Protein 5ZB1 (pdb70)

InterPro domains:
  IPR008648 Herpesvirus ICP27-like [PF05459] (237-453)

Radius of gyration: 18.32 Å; Cα contacts (8 Å, |Δi|>4): 335; chains: 1; bounding box: 39×43×64 Å

GO terms:
  GO:0039580 symbiont-mediated suppression of host PKR/eIFalpha signaling (P, IDA)
  GO:0030430 host cell cytoplasm (C, IDA)
  GO:1903902 positive regulation of viral life cycle (P, IDA)
  GO:0140311 protein sequestering activity (F, IDA)
  GO:0030430 host cell cytoplasm (C, IC)
  GO:0042025 host cell nucleus (C, EXP)
  GO:0030430 host cell cytoplasm (C, EXP)
  GO:0005515 protein binding (F, IPI)

Foldseek 3Di:
DDDPPVDPVLLPDDPDPDDDDDEDQVLLVVLLQFFDFQVSQADELVRVLVHPVPLQCVQQPPPCLVVLQVVQLVLLQPAFLLQLLQLLLQLLSNQLNVVVVPDALDVPGGGSSLVCLLSSLLSHLLLVVLAPLVLQPPDPVVSVLLVVLSVQSNPDPNLQVSLQSLLVDDPPDLSSLLNLSSCLSVCRNCLVRHDVSSNVSSVVCSNPDDSPRNVVSVSVSVSVSVVPPPDDVNVVSVDVRHDDSRRHNSGSHRYD

Sequence (256 aa):
RFDDSIIPRHHGACFNVFIPAPRDITALIRAGGKDDELINKKISAKKIDHLHRQMLSFVTSRHNQAYWVSCRRETAAAGGLQTLGAFVEEQMTWAQTVVRHGGWFDEKDIDIILDTAIFVCNAFVTRFRLLHLSCVFDKQSELALIKQVAYLVAMGNRLVEACNLLGEVKLNFRGGLLLAFVLTIPGMQSRRSISARGQELFRTLLEYYRPGDVMGLLNVIVMEHHSLCRNSECAAATRAAMGSAKFNKGLFFYPL

Organism: Human herpesvirus 8 type P (isolate GK18) (NCBI:txid868565)

B-factor: mean 50.65, std 16.16, range [20.0, 112.99]

Solvent-accessible surface area: 13839 Å² total; per-residue (Å²): 261,168,78,67,83,142,78,66,168,91,103,57,77,92,177,96,115,176,144,100,99,169,185,90,17,65,47,18,57,146,8,0,35,89,53,28,78,24,76,90,4,100,15,31,27,165,122,1,48,96,17,13,177,48,0,58,72,26,0,46,32,193,127,87,20,82,92,17,20,68,9,0,79,128,4,0,60,75,2,8,0,52,0,0,0,0,0,0,1,0,0,0,2,0,0,18,1,6,26,133,73,73,30,110,22,87,145,171,108,82,18,2,0,17,62,0,0,66,65,0,1,48,11,0,1,55,44,2,92,91,11,68,12,72,39,20,22,114,134,155,81,32,31,62,17,1,93,74,1,0,98,7,0,12,101,55,123,89,12,50,84,0,0,47,57,0,16,97,50,172,32,132,26,124,7,0,48,0,1,0,12,0,1,0,0,0,0,4,59,20,83,191,72,10,36,75,146,0,50,117,33,0,87,54,18,2,111,154,1,150,13,44,41,0,31,35,28,7,92,28,24,24,39,84,30,56,62,140,20,218,70,92,120,0,34,58,16,8,193,70,0,49,35,66,32,111,74,0,74,0,0,0,0,32,1,117

Nearest PDB structures (foldseek):
  5zb1-assembly1_A  TM=1.004E+00  e=7.588E-41  Human gammaherpesvirus 8
  5zb3-assembly1_B  TM=9.036E-01  e=1.832E-31  Human gammaherpesvirus 8
  6hat-assembly1_A  TM=8.326E-01  e=2.779E-14  Herpesvirus saimiri (strain 11)
  7fda-assembly1_a  TM=1.623E-01  e=9.482E+00  Saccharomyces cerevisiae S288C

Structure (mmCIF, N/CA/C/O backbone):
data_5ZB1
#
_entry.id   5ZB1
#
_cell.length_a   175.782
_cell.length_b   175.782
_cell.length_c   175.782
_cell.angle_alpha   90.00
_cell.angle_beta   90.00
_cell.angle_gamma   90.00
#
_symmetry.space_group_name_H-M   'I 4 3 2'
#
loop_
_entity.id
_entity.type
_entity.pdbx_description
1 polymer ORF57
2 non-polymer 'ZINC ION'
#
loop_
_atom_site.group_PDB
_atom_site.id
_atom_site.type_symbol
_atom_site.label_atom_id
_atom_site.label_alt_id
_atom_site.label_comp_id
_atom_site.label_asym_id
_atom_site.label_entity_id
_atom_site.label_seq_id
_atom_site.pdbx_PDB_ins_code
_atom_site.Cartn_x
_atom_site.Cartn_y
_atom_site.Cartn_z
_atom_site.occupancy
_atom_site.B_iso_or_equiv
_atom_site.auth_seq_id
_atom_site.auth_comp_id
_atom_site.auth_asym_id
_atom_site.auth_atom_id
_atom_site.pdbx_PDB_model_num
ATOM 1 N N . ARG A 1 22 ? 30.353 49.432 90.959 1.00 75.55 189 ARG A N 1
ATOM 2 C CA . ARG A 1 22 ? 29.051 49.506 90.339 1.00 86.99 189 ARG A CA 1
ATOM 3 C C . ARG A 1 22 ? 29.255 49.736 88.873 1.00 93.07 189 ARG A C 1
ATOM 4 O O . ARG A 1 22 ? 30.309 50.203 88.468 1.00 86.94 189 ARG A O 1
ATOM 12 N N . PHE A 1 23 ? 28.238 49.410 88.082 1.00 92.80 190 PHE A N 1
ATOM 13 C CA . PHE A 1 23 ? 28.322 49.570 86.644 1.00 86.86 190 PHE A CA 1
ATOM 14 C C . PHE A 1 23 ? 27.028 49.257 85.922 1.00 79.06 190 PHE A C 1
ATOM 15 O O . PHE A 1 23 ? 26.369 50.091 85.338 1.00 75.62 190 PHE A O 1
ATOM 23 N N . ASP A 1 24 ? 26.719 47.989 85.994 1.00 75.80 191 ASP A N 1
ATOM 24 C CA . ASP A 1 24 ? 25.627 47.310 85.360 1.00 79.16 191 ASP A CA 1
ATOM 25 C C . ASP A 1 24 ? 25.969 46.909 83.960 1.00 77.67 191 ASP A C 1
ATOM 26 O O . ASP A 1 24 ? 25.937 47.704 83.039 1.00 73.15 191 ASP A O 1
ATOM 31 N N . ASP A 1 25 ? 26.289 45.640 83.821 1.00 74.28 192 ASP A N 1
ATOM 32 C CA . ASP A 1 25 ? 26.606 45.105 82.541 1.00 75.44 192 ASP A CA 1
ATOM 33 C C . ASP A 1 25 ? 25.336 44.773 81.809 1.00 71.81 192 ASP A C 1
ATOM 34 O O . ASP A 1 25 ? 25.400 44.142 80.777 1.00 67.81 192 ASP A O 1
ATOM 39 N N . SER A 1 26 ? 24.174 45.167 82.319 1.00 72.18 193 SER A N 1
ATOM 40 C CA . SER A 1 26 ? 22.995 44.819 81.544 1.00 64.66 193 SER A CA 1
ATOM 41 C C . SER A 1 26 ? 22.779 45.775 80.380 1.00 60.46 193 SER A C 1
ATOM 42 O O . SER A 1 26 ? 22.340 45.351 79.311 1.00 55.34 193 SER A O 1
ATOM 45 N N . ILE A 1 27 ? 23.078 47.063 80.556 1.00 61.93 194 ILE A N 1
ATOM 46 C CA . ILE A 1 27 ? 22.734 48.054 79.540 1.00 60.30 194 ILE A CA 1
ATOM 47 C C . ILE A 1 27 ? 23.625 47.894 78.319 1.00 59.00 194 ILE A C 1
ATOM 48 O O . ILE A 1 27 ? 23.501 48.649 77.350 1.00 56.38 194 ILE A O 1
ATOM 53 N N . ILE A 1 28 ? 24.527 46.921 78.346 1.00 60.22 195 ILE A N 1
ATOM 54 C CA . ILE A 1 28 ? 25.335 46.647 77.164 1.00 57.41 195 ILE A CA 1
ATOM 55 C C . ILE A 1 28 ? 24.678 45.525 76.377 1.00 56.79 195 ILE A C 1
ATOM 56 O O . ILE A 1 28 ? 24.324 44.489 76.954 1.00 57.79 195 ILE A O 1
ATOM 61 N N . PRO A 1 29 ? 24.471 45.699 75.083 1.00 54.72 196 PRO A N 1
ATOM 62 C CA . PRO A 1 29 ? 23.938 44.643 74.215 1.00 53.32 196 PRO A CA 1
ATOM 63 C C . PRO A 1 29 ? 24.974 43.596 73.831 1.00 51.88 196 PRO A C 1
ATOM 64 O O . PRO A 1 29 ? 25.156 43.285 72.663 1.00 52.02 196 PRO A O 1
ATOM 68 N N . ARG A 1 30 ? 25.645 43.033 74.836 1.00 53.28 197 ARG A N 1
ATOM 69 C CA . ARG A 1 30 ? 26.685 42.046 74.589 1.00 56.38 197 ARG A CA 1
ATOM 70 C C . ARG A 1 30 ? 26.168 40.833 73.840 1.00 58.95 197 ARG A C 1
ATOM 71 O O . ARG A 1 30 ? 26.971 40.073 73.293 1.00 58.63 197 ARG A O 1
ATOM 79 N N . HIS A 1 31 ? 24.855 40.618 73.817 1.00 58.62 198 HIS A N 1
ATOM 80 C CA . HIS A 1 31 ? 24.325 39.521 73.029 1.00 57.94 198 HIS A CA 1
ATOM 81 C C . HIS A 1 31 ? 24.416 39.809 71.539 1.00 58.45 198 HIS A C 1
ATOM 82 O O . HIS A 1 31 ? 24.479 38.863 70.753 1.00 60.93 198 HIS A O 1
ATOM 89 N N . HIS A 1 32 ? 24.465 41.087 71.143 1.00 57.23 199 HIS A N 1
ATOM 90 C CA . HIS A 1 32 ? 24.463 41.488 69.739 1.00 54.92 199 HIS A CA 1
ATOM 91 C C . HIS A 1 32 ? 25.648 40.940 68.953 1.00 55.22 199 HIS A C 1
ATOM 92 O O . HIS A 1 32 ? 25.655 41.045 67.720 1.00 54.69 199 HIS A O 1
ATOM 99 N N . GLY A 1 33 ? 26.659 40.394 69.625 1.00 51.80 200 GLY A N 1
ATOM 100 C CA . GLY A 1 33 ? 27.790 39.821 68.930 1.00 50.82 200 GLY A CA 1
ATOM 101 C C . GLY A 1 33 ? 28.728 40.859 68.330 1.00 50.86 200 GLY A C 1
ATOM 102 O O . GLY A 1 33 ? 28.852 41.990 68.813 1.00 52.82 200 GLY A O 1
ATOM 103 N N . ALA A 1 34 ? 29.403 40.453 67.253 1.00 49.11 201 ALA A N 1
ATOM 104 C CA . ALA A 1 34 ? 30.365 41.296 66.565 1.00 40.15 201 ALA A CA 1
ATOM 105 C C . ALA A 1 34 ? 29.666 42.474 65.902 1.00 42.97 201 ALA A C 1
ATOM 106 O O . ALA A 1 34 ? 28.455 42.483 65.695 1.00 46.25 201 ALA A O 1
ATOM 108 N N . CYS A 1 35 ? 30.446 43.490 65.574 1.00 40.17 202 CYS A N 1
ATOM 109 C CA . CYS A 1 35 ? 29.868 44.677 64.953 1.00 44.94 202 CYS A CA 1
ATOM 110 C C . CYS A 1 35 ? 30.931 45.286 64.041 1.00 43.68 202 CYS A C 1
ATOM 111 O O . CYS A 1 35 ? 31.783 46.043 64.499 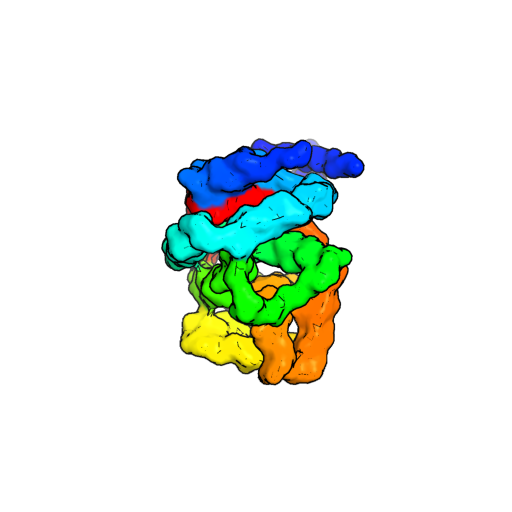1.00 50.01 202 CYS A O 1
ATOM 114 N N . PHE A 1 36 ? 30.868 44.953 62.757 1.00 40.35 203 PHE A N 1
ATOM 115 C CA . PHE A 1 36 ? 31.828 45.482 61.811 1.00 40.59 203 PHE A CA 1
ATOM 116 C C . PHE A 1 36 ? 31.317 46.705 61.111 1.00 42.50 203 PHE A C 1
ATOM 117 O O . PHE A 1 36 ? 32.091 47.382 60.435 1.00 46.61 203 PHE A O 1
ATOM 125 N N . ASN A 1 37 ? 30.035 46.995 61.235 1.00 44.26 204 ASN A N 1
ATOM 126 C CA . ASN A 1 37 ? 29.494 48.234 60.707 1.00 49.39 204 ASN A CA 1
ATOM 127 C C . ASN A 1 37 ? 28.493 48.740 61.716 1.00 51.46 204 ASN A C 1
ATOM 128 O O . ASN A 1 37 ? 27.542 48.036 62.054 1.00 55.58 204 ASN A O 1
ATOM 133 N N . VAL A 1 38 ? 28.725 49.940 62.220 1.00 54.23 205 VAL A N 1
ATOM 134 C CA . VAL A 1 38 ? 27.781 50.541 63.134 1.00 52.98 205 VAL A CA 1
ATOM 135 C C . VAL A 1 38 ? 26.519 50.871 62.367 1.00 55.48 205 VAL A C 1
ATOM 136 O O . VAL A 1 38 ? 26.553 51.157 61.164 1.00 57.89 205 VAL A O 1
ATOM 140 N N . PHE A 1 39 ? 25.394 50.772 63.064 1.00 57.99 206 PHE A N 1
ATOM 141 C CA . PHE A 1 39 ? 24.115 51.213 62.546 1.00 60.70 206 PHE A CA 1
ATOM 142 C C . PHE A 1 39 ? 24.211 52.611 61.966 1.00 63.18 206 PHE A C 1
ATOM 143 O O . PHE A 1 39 ? 24.495 53.567 62.678 1.00 65.67 206 PHE A O 1
ATOM 151 N N . ILE A 1 40 ? 23.973 52.734 60.674 1.00 69.62 207 ILE A N 1
ATOM 152 C CA . ILE A 1 40 ? 23.892 54.021 59.996 1.00 71.13 207 ILE A CA 1
ATOM 153 C C . ILE A 1 40 ? 22.455 54.203 59.537 1.00 74.14 207 ILE A C 1
ATOM 154 O O . ILE A 1 40 ? 21.904 53.289 58.910 1.00 76.15 207 ILE A O 1
ATOM 159 N N . PRO A 1 41 ? 21.801 55.314 59.860 1.00 76.40 208 PRO A N 1
ATOM 160 C CA . PRO A 1 41 ? 20.367 55.441 59.573 1.00 84.12 208 PRO A CA 1
ATOM 161 C C . PRO A 1 41 ? 20.118 55.773 58.105 1.00 95.66 208 PRO A C 1
ATOM 162 O O . PRO A 1 41 ? 20.695 56.716 57.550 1.00 91.23 208 PRO A O 1
ATOM 166 N N . ALA A 1 42 ? 19.247 54.982 57.479 1.00 97.39 209 ALA A N 1
ATOM 167 C CA . ALA A 1 42 ? 18.889 55.210 56.093 1.00 94.17 209 ALA A CA 1
ATOM 168 C C . ALA A 1 42 ? 18.139 56.533 55.957 1.00 99.24 209 ALA A C 1
ATOM 169 O O . ALA A 1 42 ? 17.376 56.917 56.849 1.00 97.49 209 ALA A O 1
ATOM 171 N N . PRO A 1 43 ? 18.338 57.255 54.843 1.00 98.53 210 PRO A N 1
ATOM 172 C CA . PRO A 1 43 ? 17.640 58.524 54.637 1.00 101.45 210 PRO A CA 1
ATOM 173 C C . PRO A 1 43 ? 16.241 58.336 54.044 1.00 100.86 210 PRO A C 1
ATOM 174 O O . PRO A 1 43 ? 15.944 58.878 52.979 1.00 100.45 210 PRO A O 1
ATOM 178 N N . ARG A 1 54 ? 21.924 56.763 35.756 1.00 61.14 221 ARG A N 1
ATOM 179 C CA . ARG A 1 54 ? 21.158 55.554 35.402 1.00 70.36 221 ARG A CA 1
ATOM 180 C C . ARG A 1 54 ? 21.978 54.470 34.699 1.00 63.72 221 ARG A C 1
ATOM 181 O O . ARG A 1 54 ? 21.811 54.215 33.509 1.00 56.40 221 ARG A O 1
ATOM 189 N N . ASP A 1 55 ? 22.823 53.796 35.478 1.00 63.87 222 ASP A N 1
ATOM 190 C CA . ASP A 1 55 ? 23.826 52.881 34.957 1.00 57.85 222 ASP A CA 1
ATOM 191 C C . ASP A 1 55 ? 23.902 51.635 35.822 1.00 52.70 222 ASP A C 1
ATOM 192 O O . ASP A 1 55 ? 24.066 51.725 37.042 1.00 48.76 222 ASP A O 1
ATOM 197 N N . ILE A 1 56 ? 23.833 50.473 35.181 1.00 47.85 223 ILE A N 1
ATOM 198 C CA . ILE A 1 56 ? 23.803 49.206 35.886 1.00 45.15 223 ILE A CA 1
ATOM 199 C C . ILE A 1 56 ? 25.022 48.349 35.616 1.00 41.94 223 ILE A C 1
ATOM 200 O O . ILE A 1 56 ? 25.084 47.223 36.109 1.00 39.08 223 ILE A O 1
ATOM 205 N N . THR A 1 57 ? 25.996 48.847 34.844 1.00 44.67 224 THR A N 1
ATOM 206 C CA . THR A 1 57 ? 27.213 48.088 34.571 1.00 39.10 224 THR A CA 1
ATOM 207 C C . THR A 1 57 ? 27.970 47.746 35.847 1.00 37.46 224 THR A C 1
ATOM 208 O O . THR A 1 57 ? 28.648 46.719 35.912 1.00 34.36 224 THR A O 1
ATOM 212 N N . ALA A 1 58 ? 27.877 48.584 36.871 1.00 36.35 225 ALA A N 1
ATOM 213 C CA . ALA A 1 58 ? 28.499 48.225 38.128 1.00 32.81 225 ALA A CA 1
ATOM 214 C C . ALA A 1 58 ? 27.802 47.046 38.762 1.00 31.88 225 ALA A C 1
ATOM 215 O O . ALA A 1 58 ? 28.421 46.306 39.522 1.00 34.15 225 ALA A O 1
ATOM 217 N N . LEU A 1 59 ? 26.516 46.866 38.487 1.00 31.96 226 LEU A N 1
ATOM 218 C CA . LEU A 1 59 ? 25.813 45.687 38.968 1.00 31.60 226 LEU A CA 1
ATOM 219 C C . LEU A 1 59 ? 26.129 44.447 38.141 1.00 32.18 226 LEU A C 1
ATOM 220 O O . LEU A 1 59 ? 26.191 43.336 38.676 1.00 30.90 226 LEU A O 1
ATOM 225 N N . ILE A 1 60 ? 26.299 44.605 36.836 1.00 32.11 227 ILE A N 1
ATOM 226 C CA . ILE A 1 60 ? 26.804 43.500 36.044 1.00 29.93 227 ILE A CA 1
ATOM 227 C C . ILE A 1 60 ? 28.176 43.079 36.552 1.00 30.29 227 ILE A C 1
ATOM 228 O O . ILE A 1 60 ? 28.466 41.889 36.687 1.00 36.39 227 ILE A O 1
ATOM 233 N N . ARG A 1 61 ? 29.040 44.041 36.860 1.00 29.06 228 ARG A N 1
ATOM 234 C CA . ARG A 1 61 ? 30.370 43.670 37.319 1.00 29.60 228 ARG A CA 1
ATOM 235 C C . ARG A 1 61 ? 30.380 43.133 38.742 1.00 30.09 228 ARG A C 1
ATOM 236 O O . ARG A 1 61 ? 31.283 42.381 39.087 1.00 31.70 228 ARG A O 1
ATOM 244 N N . ALA A 1 62 ? 29.418 43.502 39.581 1.00 29.80 229 ALA A N 1
ATOM 245 C CA . ALA A 1 62 ? 29.316 42.879 40.897 1.00 28.77 229 ALA A CA 1
ATOM 246 C C . ALA A 1 62 ? 28.988 41.397 40.781 1.00 35.56 229 ALA A C 1
ATOM 247 O O . ALA A 1 62 ? 29.456 40.583 41.596 1.00 30.63 229 ALA A O 1
ATOM 249 N N . GLY A 1 63 ? 28.180 41.032 39.779 1.00 32.66 230 GLY A N 1
ATOM 250 C CA . GLY A 1 63 ? 27.816 39.646 39.597 1.00 28.03 230 GLY A CA 1
ATOM 251 C C . GLY A 1 63 ? 28.999 38.760 39.310 1.00 28.68 230 GLY A C 1
ATOM 252 O O . GLY A 1 63 ? 29.049 37.623 39.764 1.00 30.59 230 GLY A O 1
ATOM 253 N N . GLY A 1 64 ? 29.983 39.269 38.606 1.00 28.65 231 GLY A N 1
ATOM 254 C CA . GLY A 1 64 ? 31.109 38.442 38.234 1.00 27.64 231 GLY A CA 1
ATOM 255 C C . GLY A 1 64 ? 32.221 38.325 39.246 1.00 27.91 231 GLY A C 1
ATOM 256 O O . GLY A 1 64 ? 33.325 37.914 38.902 1.00 29.70 231 GLY A O 1
ATOM 257 N N . LYS A 1 65 ? 31.956 38.678 40.499 1.00 30.16 232 LYS A N 1
ATOM 258 C CA . LYS A 1 65 ? 32.994 38.597 41.510 1.00 32.55 232 LYS A CA 1
ATOM 259 C C . LYS A 1 65 ? 32.382 38.392 42.881 1.00 32.80 232 LYS A C 1
ATOM 260 O O . LYS A 1 65 ? 31.254 38.809 43.142 1.00 31.55 232 LYS A O 1
ATOM 266 N N . ASP A 1 66 ? 33.150 37.787 43.787 1.00 35.35 233 ASP A N 1
ATOM 267 C CA . ASP A 1 66 ? 32.738 37.609 45.180 1.00 39.19 233 ASP A CA 1
ATOM 268 C C . ASP A 1 66 ? 33.270 38.812 45.901 1.00 40.04 233 ASP A C 1
ATOM 269 O O . ASP A 1 66 ? 34.359 39.226 45.671 1.00 42.26 233 ASP A O 1
ATOM 274 N N . ASP A 1 67 ? 32.481 39.357 46.791 1.00 41.73 234 ASP A N 1
ATOM 275 C CA . ASP A 1 67 ? 32.754 40.622 47.472 1.00 42.92 234 ASP A CA 1
ATOM 276 C C . ASP A 1 67 ? 31.985 40.673 48.781 1.00 41.88 234 ASP A C 1
ATOM 277 O O . ASP A 1 67 ? 30.992 39.976 48.964 1.00 45.65 234 ASP A O 1
ATOM 282 N N . GLU A 1 68 ? 32.444 41.516 49.689 1.00 42.80 235 GLU A N 1
ATOM 283 C CA . GLU A 1 68 ? 31.645 41.762 50.871 1.00 41.18 235 GLU A CA 1
ATOM 284 C C . GLU A 1 68 ? 30.323 42.373 50.449 1.00 35.75 235 GLU A C 1
ATOM 285 O O . GLU A 1 68 ? 30.247 43.120 49.484 1.00 34.57 235 GLU A O 1
ATOM 291 N N . LEU A 1 69 ? 29.269 42.039 51.176 1.00 33.77 236 LEU A N 1
ATOM 292 C CA . LEU A 1 69 ? 27.950 42.473 50.751 1.00 34.16 236 LEU A CA 1
ATOM 293 C C . LEU A 1 69 ? 27.850 43.976 50.784 1.00 36.81 236 LEU A C 1
ATOM 294 O O . LEU A 1 69 ? 27.040 44.565 50.072 1.00 38.46 236 LEU A O 1
ATOM 299 N N . ILE A 1 70 ? 28.668 44.622 51.605 1.00 37.97 237 ILE A N 1
ATOM 300 C CA . ILE A 1 70 ? 28.618 46.070 51.671 1.00 36.22 237 ILE A CA 1
ATOM 301 C C . ILE A 1 70 ? 29.121 46.670 50.381 1.00 35.42 237 ILE A C 1
ATOM 302 O O . ILE A 1 70 ? 28.780 47.806 50.052 1.00 33.77 237 ILE A O 1
ATOM 307 N N . ASN A 1 71 ? 29.910 45.909 49.632 1.00 38.90 238 ASN A N 1
ATOM 308 C CA . ASN A 1 71 ? 30.401 46.310 48.329 1.00 38.83 238 ASN A CA 1
ATOM 309 C C . ASN A 1 71 ? 29.410 46.037 47.219 1.00 38.82 238 ASN A C 1
ATOM 310 O O . ASN A 1 71 ? 29.518 46.653 46.157 1.00 39.71 238 ASN A O 1
ATOM 315 N N . LYS A 1 72 ? 28.460 45.127 47.441 1.00 36.74 239 LYS A N 1
ATOM 316 C CA . LYS A 1 72 ? 27.382 44.831 46.516 1.00 32.32 239 LYS A CA 1
ATOM 317 C C . LYS A 1 72 ? 26.087 45.495 46.925 1.00 34.86 239 LYS A C 1
ATOM 318 O O . LYS A 1 72 ? 25.029 45.097 46.449 1.00 37.24 239 LYS A O 1
ATOM 324 N N . LYS A 1 73 ? 26.130 46.465 47.819 1.00 34.19 240 LYS A N 1
ATOM 325 C CA . LYS A 1 73 ? 24.889 46.885 48.435 1.00 33.46 240 LYS A CA 1
ATOM 326 C C . LYS A 1 73 ? 24.210 47.930 47.575 1.00 29.71 240 LYS A C 1
ATOM 327 O O . LYS A 1 73 ? 24.823 48.568 46.732 1.00 30.33 240 LYS A O 1
ATOM 333 N N . ILE A 1 74 ? 22.895 48.075 47.776 1.00 31.96 241 ILE A N 1
ATOM 334 C CA . ILE A 1 74 ? 22.099 49.021 47.000 1.00 39.69 241 ILE A CA 1
ATOM 335 C C . ILE A 1 74 ? 20.755 49.202 47.696 1.00 40.62 241 ILE A C 1
ATOM 336 O O . ILE A 1 74 ? 20.368 48.390 48.540 1.00 40.89 241 ILE A O 1
ATOM 341 N N . SER A 1 75 ? 20.049 50.267 47.352 1.00 40.59 242 SER A N 1
ATOM 342 C CA . SER A 1 75 ? 18.846 50.659 48.062 1.00 40.91 242 SER A CA 1
ATOM 343 C C . SER A 1 75 ? 17.608 50.220 47.303 1.00 44.75 242 SER A C 1
ATOM 344 O O . SER A 1 75 ? 17.613 50.151 46.077 1.00 49.53 242 SER A O 1
ATOM 347 N N . ALA A 1 76 ? 16.528 49.955 48.030 1.00 47.07 243 ALA A N 1
ATOM 348 C CA . ALA A 1 76 ? 15.280 49.623 47.353 1.00 50.88 243 ALA A CA 1
ATOM 349 C C . ALA A 1 76 ? 14.909 50.692 46.335 1.00 50.16 243 ALA A C 1
ATOM 350 O O . ALA A 1 76 ? 14.434 50.385 45.240 1.00 55.85 243 ALA A O 1
ATOM 352 N N . LYS A 1 77 ? 15.133 51.953 46.664 1.00 48.56 244 LYS A N 1
ATOM 353 C CA . LYS A 1 77 ? 14.719 52.990 45.742 1.00 48.96 244 LYS A CA 1
ATOM 354 C C . LYS A 1 77 ? 15.723 53.212 44.633 1.00 45.89 244 LYS A C 1
ATOM 355 O O . LYS A 1 77 ? 15.327 53.662 43.557 1.00 51.57 244 LYS A O 1
ATOM 361 N N . LYS A 1 78 ? 16.997 52.886 44.846 1.00 45.53 245 LYS A N 1
ATOM 362 C CA . LYS A 1 78 ? 17.950 52.918 43.740 1.00 45.88 245 LYS A CA 1
ATOM 363 C C . LYS A 1 78 ? 17.589 51.891 42.686 1.00 45.78 245 LYS A C 1
ATOM 364 O O . LYS A 1 78 ? 17.600 52.195 41.495 1.00 47.62 245 LYS A O 1
ATOM 370 N N . ILE A 1 79 ? 17.298 50.656 43.109 1.00 44.71 246 ILE A N 1
ATOM 371 C CA . ILE A 1 79 ? 16.839 49.634 42.177 1.00 42.43 246 ILE A CA 1
ATOM 372 C C . ILE A 1 79 ? 15.551 50.055 41.500 1.00 46.68 246 ILE A C 1
ATOM 373 O O . ILE A 1 79 ? 15.402 49.914 40.286 1.00 48.79 246 ILE A O 1
ATOM 378 N N . ASP A 1 80 ? 14.578 50.521 42.269 1.00 46.37 247 ASP A N 1
ATOM 379 C CA . ASP A 1 80 ? 13.325 50.892 41.644 1.00 48.56 247 ASP A CA 1
ATOM 380 C C . ASP A 1 80 ? 13.533 51.938 40.564 1.00 52.40 247 ASP A C 1
ATOM 381 O O . ASP A 1 80 ? 12.798 51.960 39.571 1.00 56.57 247 ASP A O 1
ATOM 386 N N . HIS A 1 81 ? 14.525 52.811 40.742 1.00 51.42 248 HIS A N 1
ATOM 387 C CA . HIS A 1 81 ? 14.873 53.759 39.697 1.00 50.41 248 HIS A CA 1
ATOM 388 C C . HIS A 1 81 ? 15.462 53.045 38.497 1.00 51.03 248 HIS A C 1
ATOM 389 O O . HIS A 1 81 ? 15.320 53.504 37.364 1.00 55.26 248 HIS A O 1
ATOM 396 N N . LEU A 1 82 ? 16.097 51.906 38.722 1.00 50.45 249 LEU A N 1
ATOM 397 C CA . LEU A 1 82 ? 16.835 51.200 37.689 1.00 52.08 249 LEU A CA 1
ATOM 398 C C . LEU A 1 82 ? 16.087 49.978 37.180 1.00 53.35 249 LEU A C 1
ATOM 399 O O . LEU A 1 82 ? 16.711 48.970 36.844 1.00 53.84 249 LEU A O 1
ATOM 404 N N . HIS A 1 83 ? 14.760 50.029 37.126 1.00 52.01 250 HIS A N 1
ATOM 405 C CA . HIS A 1 83 ? 14.029 48.825 36.768 1.00 50.18 250 HIS A CA 1
ATOM 406 C C . HIS A 1 83 ? 14.144 48.538 35.280 1.00 54.98 250 HIS A C 1
ATOM 407 O O . HIS A 1 83 ? 14.563 47.447 34.884 1.00 51.33 250 HIS A O 1
ATOM 414 N N . ARG A 1 84 ? 13.780 49.510 34.438 1.00 58.48 251 ARG A N 1
ATOM 415 C CA . ARG A 1 84 ? 13.850 49.309 32.995 1.00 54.79 251 ARG A CA 1
ATOM 416 C C . ARG A 1 84 ? 15.186 48.719 32.589 1.00 53.37 251 ARG A C 1
ATOM 417 O O . ARG A 1 84 ? 15.235 47.739 31.843 1.00 52.76 251 ARG A O 1
ATOM 425 N N . GLN A 1 85 ? 16.276 49.258 33.134 1.00 56.68 252 GLN A N 1
ATOM 426 C CA . GLN A 1 85 ? 17.619 48.906 32.692 1.00 54.25 252 GLN A CA 1
ATOM 427 C C . GLN A 1 85 ? 18.054 47.542 33.225 1.00 52.79 252 GLN A C 1
ATOM 428 O O . GLN A 1 85 ? 18.478 46.673 32.453 1.00 52.51 252 GLN A O 1
ATOM 434 N N . MET A 1 86 ? 17.985 47.345 34.546 1.00 49.70 253 MET A N 1
ATOM 435 C CA . MET A 1 86 ? 18.269 46.029 35.121 1.00 44.74 253 MET A CA 1
ATOM 436 C C . MET A 1 86 ? 17.349 44.962 34.541 1.00 46.92 253 MET A C 1
ATOM 437 O O . MET A 1 86 ? 17.729 43.792 34.460 1.00 44.55 253 MET A O 1
ATOM 442 N N . LEU A 1 87 ? 16.144 45.342 34.117 1.00 50.41 254 LEU A N 1
ATOM 443 C CA . LEU A 1 87 ? 15.269 44.382 33.461 1.00 45.82 254 LEU A CA 1
ATOM 444 C C . LEU A 1 87 ? 15.803 43.998 32.089 1.00 42.24 254 LEU A C 1
ATOM 445 O O . LEU A 1 87 ? 15.768 42.828 31.718 1.00 42.78 254 LEU A O 1
ATOM 450 N N . SER A 1 88 ? 16.307 44.956 31.320 1.00 39.52 255 SER A N 1
ATOM 451 C CA . SER A 1 88 ? 16.889 44.589 30.041 1.00 40.26 255 SER A CA 1
ATOM 452 C C . SER A 1 88 ? 18.166 43.792 30.198 1.00 40.58 255 SER A C 1
ATOM 453 O O . SER A 1 88 ? 18.593 43.146 29.240 1.00 41.39 255 SER A O 1
ATOM 456 N N . PHE A 1 89 ? 18.779 43.803 31.380 1.00 38.97 256 PHE A N 1
ATOM 457 C CA . PHE A 1 89 ? 19.941 42.953 31.586 1.00 35.46 256 PHE A CA 1
ATOM 458 C C . PHE A 1 89 ? 19.537 41.533 31.958 1.00 35.20 256 PHE A C 1
ATOM 459 O O . PHE A 1 89 ? 20.016 40.578 31.352 1.00 36.59 256 PHE A O 1
ATOM 467 N N . VAL A 1 90 ? 18.670 41.365 32.956 1.00 33.78 257 VAL A N 1
ATOM 468 C CA . VAL A 1 90 ? 18.392 40.024 33.453 1.00 33.19 257 VAL A CA 1
ATOM 469 C C . VAL A 1 90 ? 17.612 39.220 32.425 1.00 37.74 257 VAL A C 1
ATOM 470 O O . VAL A 1 90 ? 17.690 37.988 32.396 1.00 36.17 257 VAL A O 1
ATOM 474 N N . THR A 1 91 ? 16.855 39.885 31.567 1.00 40.50 258 THR A N 1
ATOM 475 C CA . THR A 1 91 ? 16.083 39.215 30.534 1.00 40.16 258 THR A CA 1
ATOM 476 C C . THR A 1 91 ? 16.772 39.197 29.174 1.00 42.29 258 THR A C 1
ATOM 477 O O . THR A 1 91 ? 16.209 38.645 28.231 1.00 48.68 258 THR A O 1
ATOM 481 N N . SER A 1 92 ? 17.963 39.781 29.057 1.00 40.35 259 SER A N 1
ATOM 482 C CA . SER A 1 92 ? 18.772 39.692 27.851 1.00 38.96 259 SER A CA 1
ATOM 483 C C . SER A 1 92 ? 19.278 38.281 27.643 1.00 36.17 259 SER A C 1
ATOM 484 O O . SER A 1 92 ? 19.624 37.589 28.592 1.00 37.71 259 SER A O 1
ATOM 487 N N . ARG A 1 93 ? 19.352 37.863 26.382 1.00 38.01 260 ARG A N 1
ATOM 488 C CA . ARG A 1 93 ? 19.718 36.480 26.104 1.00 38.34 260 ARG A CA 1
ATOM 489 C C . ARG A 1 93 ? 21.193 36.226 26.321 1.00 36.36 260 ARG A C 1
ATOM 490 O O . ARG A 1 93 ? 21.567 35.108 26.662 1.00 40.80 260 ARG A O 1
ATOM 498 N N . HIS A 1 94 ? 22.032 37.239 26.143 1.00 37.56 261 HIS A N 1
ATOM 499 C CA . HIS A 1 94 ? 23.481 37.073 26.118 1.00 36.58 261 HIS A CA 1
ATOM 500 C C . HIS A 1 94 ? 24.011 36.755 27.510 1.00 35.62 261 HIS A C 1
ATOM 501 O O . HIS A 1 94 ? 23.878 37.568 28.426 1.00 38.38 261 HIS A O 1
ATOM 508 N N . ASN A 1 95 ? 24.643 35.595 27.660 1.00 35.43 262 ASN A N 1
ATOM 509 C CA . ASN A 1 95 ? 25.219 35.079 28.898 1.00 38.63 262 ASN A CA 1
ATOM 510 C C . ASN A 1 95 ? 24.183 34.629 29.921 1.00 36.34 262 ASN A C 1
ATOM 511 O O . ASN A 1 95 ? 24.563 34.202 31.003 1.00 35.99 262 ASN A O 1
ATOM 516 N N . GLN A 1 96 ? 22.893 34.689 29.618 1.00 32.07 263 GLN A N 1
ATOM 517 C CA . GLN A 1 96 ? 21.911 34.206 30.574 1.00 30.32 263 GLN A CA 1
ATOM 518 C C . GLN A 1 96 ? 22.239 32.797 31.018 1.00 30.32 263 GLN A C 1
ATOM 519 O O . GLN A 1 96 ? 22.079 32.445 32.182 1.00 31.20 263 GLN A O 1
ATOM 525 N N . ALA A 1 97 ? 22.694 31.968 30.100 1.00 32.24 264 ALA A N 1
ATOM 526 C CA . ALA A 1 97 ? 22.998 30.599 30.467 1.00 34.29 264 ALA A CA 1
ATOM 527 C C . ALA A 1 97 ? 24.114 30.562 31.498 1.00 38.11 264 ALA A C 1
ATOM 528 O O . ALA A 1 97 ? 24.103 29.726 32.408 1.00 38.52 264 ALA A O 1
ATOM 530 N N . TYR A 1 98 ? 25.096 31.463 31.363 1.00 38.91 265 TYR A N 1
ATOM 531 C CA . TYR A 1 98 ? 26.227 31.471 32.278 1.00 35.53 265 TYR A CA 1
ATOM 532 C C . TYR A 1 98 ? 25.816 32.016 33.638 1.00 36.40 265 TYR A C 1
ATOM 533 O O . TYR A 1 98 ? 26.058 31.385 34.665 1.00 36.49 265 TYR A O 1
ATOM 542 N N . TRP A 1 99 ? 25.143 33.161 33.661 1.00 33.44 266 TRP A N 1
ATOM 543 C CA . TRP A 1 99 ? 24.723 33.745 34.920 1.00 29.23 266 TRP A CA 1
ATOM 544 C C . TRP A 1 99 ? 23.787 32.842 35.687 1.00 31.98 266 TRP A C 1
ATOM 545 O O . TRP A 1 99 ? 23.787 32.853 36.916 1.00 33.14 266 TRP A O 1
ATOM 556 N N . VAL A 1 100 ? 22.957 32.078 34.995 1.00 32.90 267 VAL A N 1
ATOM 557 C CA . VAL A 1 100 ? 22.057 31.171 35.689 1.00 30.52 267 VAL A CA 1
ATOM 558 C C . VAL A 1 100 ? 22.825 30.007 36.294 1.00 29.36 267 VAL A C 1
ATOM 559 O O . VAL A 1 100 ? 22.583 29.627 37.436 1.00 28.45 267 VAL A O 1
ATOM 563 N N . SER A 1 101 ? 23.751 29.415 35.541 1.00 32.99 268 SER A N 1
ATOM 564 C CA . SER A 1 101 ? 24.515 28.293 36.065 1.00 32.23 268 SER A CA 1
ATOM 565 C C . SER A 1 101 ? 25.416 28.758 37.180 1.00 35.65 268 SER A C 1
ATOM 566 O O . SER A 1 101 ? 25.569 28.080 38.204 1.00 38.62 268 SER A O 1
ATOM 569 N N . CYS A 1 102 ? 26.016 29.926 36.982 1.00 33.22 269 CYS A N 1
ATOM 570 C CA . CYS A 1 102 ? 26.918 30.501 37.959 1.00 31.08 269 CYS A CA 1
ATOM 571 C C . CYS A 1 102 ? 26.211 30.755 39.277 1.00 30.65 269 CYS A C 1
ATOM 572 O O . CYS A 1 102 ? 26.725 30.411 40.344 1.00 33.93 269 CYS A O 1
ATOM 575 N N . ARG A 1 103 ? 25.018 31.340 39.228 1.00 26.91 270 ARG A N 1
ATOM 576 C CA . ARG A 1 103 ? 24.264 31.534 40.457 1.00 25.63 270 ARG A CA 1
ATOM 577 C C . ARG A 1 103 ? 23.975 30.203 41.134 1.00 27.50 270 ARG A C 1
ATOM 578 O O . ARG A 1 103 ? 24.167 30.067 42.341 1.00 30.01 270 ARG A O 1
ATOM 586 N N . ARG A 1 104 ? 23.515 29.206 40.379 1.00 28.05 271 ARG A N 1
ATOM 587 C CA . ARG A 1 104 ? 23.184 27.919 40.987 1.00 32.04 271 ARG A CA 1
ATOM 588 C C . ARG A 1 104 ? 24.425 27.238 41.548 1.00 33.93 271 ARG A C 1
ATOM 589 O O . ARG A 1 104 ? 24.345 26.512 42.546 1.00 32.12 271 ARG A O 1
ATOM 597 N N . GLU A 1 105 ? 25.569 27.440 40.900 1.00 27.17 272 GLU A N 1
ATOM 598 C CA . GLU A 1 105 ? 26.828 26.909 41.403 1.00 30.16 272 GLU A CA 1
ATOM 599 C C . GLU A 1 105 ? 27.187 27.508 42.752 1.00 32.14 272 GLU A C 1
ATOM 600 O O . GLU A 1 105 ? 27.593 26.802 43.678 1.00 33.73 272 GLU A O 1
ATOM 606 N N . THR A 1 106 ? 27.107 28.824 42.858 1.00 30.79 273 THR A N 1
ATOM 607 C CA . THR A 1 106 ? 27.301 29.462 44.140 1.00 27.53 273 THR A CA 1
ATOM 608 C C . THR A 1 106 ? 26.335 28.916 45.165 1.00 30.34 273 THR A C 1
ATOM 609 O O . THR A 1 106 ? 26.730 28.521 46.262 1.00 31.83 273 THR A O 1
ATOM 613 N N . ALA A 1 107 ? 25.055 28.901 44.827 1.00 30.51 274 ALA A N 1
ATOM 614 C CA . ALA A 1 107 ? 24.061 28.497 45.805 1.00 31.25 274 ALA A CA 1
ATOM 615 C C . ALA A 1 107 ? 24.230 27.035 46.213 1.00 31.70 274 ALA A C 1
ATOM 616 O O . ALA A 1 107 ? 23.929 26.670 47.353 1.00 31.14 274 ALA A O 1
ATOM 618 N N . ALA A 1 108 ? 24.749 26.187 45.328 1.00 28.87 275 ALA A N 1
ATOM 619 C CA . ALA A 1 108 ? 24.954 24.803 45.740 1.00 31.51 275 ALA A CA 1
ATOM 620 C C . ALA A 1 108 ? 26.043 24.678 46.812 1.00 37.98 275 ALA A C 1
ATOM 621 O O . ALA A 1 108 ? 25.927 23.849 47.724 1.00 40.02 275 ALA A O 1
ATOM 623 N N . ALA A 1 109 ? 27.084 25.515 46.743 1.00 40.86 276 ALA A N 1
ATOM 624 C CA . ALA A 1 109 ? 28.208 25.480 47.672 1.00 36.29 276 ALA A CA 1
ATOM 625 C C . ALA A 1 109 ? 28.140 26.538 48.766 1.00 34.70 276 ALA A C 1
ATOM 626 O O . ALA A 1 109 ? 28.820 26.400 49.786 1.00 34.59 276 ALA A O 1
ATOM 628 N N . GLY A 1 110 ? 27.351 27.575 48.596 1.00 30.38 277 GLY A N 1
ATOM 629 C CA . GLY A 1 110 ? 27.297 28.604 49.601 1.00 35.18 277 GLY A CA 1
ATOM 630 C C . GLY A 1 110 ? 26.613 28.152 50.878 1.00 39.45 277 GLY A C 1
ATOM 631 O O . GLY A 1 110 ? 25.823 27.216 50.897 1.00 44.33 277 GLY A O 1
ATOM 632 N N . GLY A 1 111 ? 26.941 28.845 51.969 1.00 37.28 278 GLY A N 1
ATOM 633 C CA . GLY A 1 111 ? 26.234 28.713 53.219 1.00 34.31 278 GLY A CA 1
ATOM 634 C C . GLY A 1 111 ? 25.067 29.663 53.284 1.00 34.09 278 GLY A C 1
ATOM 635 O O . GLY A 1 111 ? 24.688 30.291 52.302 1.00 33.32 278 GLY A O 1
ATOM 636 N N . LEU A 1 112 ? 24.495 29.778 54.47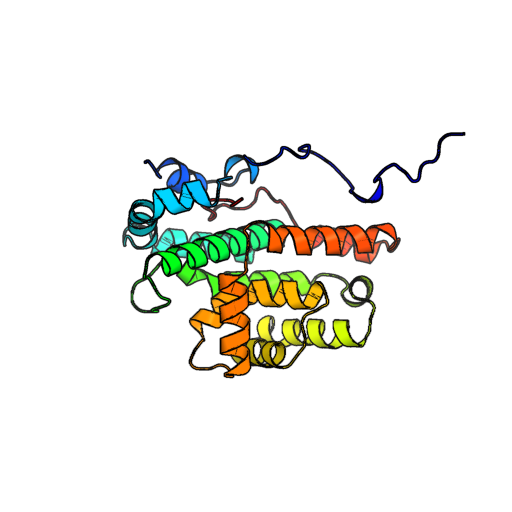3 1.00 37.44 279 LEU A N 1
ATOM 637 C CA . LEU A 1 112 ? 23.274 30.553 54.633 1.00 40.12 279 LEU A CA 1
ATOM 638 C C . LEU A 1 112 ? 23.486 32.046 54.502 1.00 37.85 279 LEU A C 1
ATOM 639 O O . LEU A 1 112 ? 22.502 32.793 54.428 1.00 35.51 279 LEU A O 1
ATOM 644 N N . GLN A 1 113 ? 24.730 32.501 54.489 1.00 38.13 280 GLN A N 1
ATOM 645 C CA . GLN A 1 113 ? 24.965 33.925 54.315 1.00 39.11 280 GLN A CA 1
ATOM 646 C C . GLN A 1 113 ? 24.906 34.277 52.841 1.00 38.15 280 GLN A C 1
ATOM 647 O O . GLN A 1 113 ? 24.257 35.247 52.446 1.00 38.53 280 GLN A O 1
ATOM 653 N N . THR A 1 114 ? 25.559 33.469 52.014 1.00 38.43 281 THR A N 1
ATOM 654 C CA . THR A 1 114 ? 25.350 33.527 50.577 1.00 33.53 281 THR A CA 1
ATOM 655 C C . THR A 1 114 ? 23.869 33.452 50.232 1.00 37.08 281 THR A C 1
ATOM 656 O O . THR A 1 114 ? 23.322 34.332 49.565 1.00 35.98 281 THR A O 1
ATOM 660 N N . LEU A 1 115 ? 23.209 32.384 50.680 1.00 33.79 282 LEU A N 1
ATOM 661 C CA . LEU A 1 115 ? 21.872 32.072 50.211 1.00 30.14 282 LEU A CA 1
ATOM 662 C C . LEU A 1 115 ? 20.857 33.069 50.729 1.00 34.21 282 LEU A C 1
ATOM 663 O O . LEU A 1 115 ? 19.950 33.475 49.996 1.00 32.57 282 LEU A O 1
ATOM 668 N N . GLY A 1 116 ? 20.990 33.480 51.987 1.00 33.60 283 GLY A N 1
ATOM 669 C CA . GLY A 1 116 ? 20.181 34.584 52.455 1.00 32.08 283 GLY A CA 1
ATOM 670 C C . GLY A 1 116 ? 20.388 35.820 51.612 1.00 33.41 283 GLY A C 1
ATOM 671 O O . GLY A 1 116 ? 19.469 36.612 51.427 1.00 30.80 283 GLY A O 1
ATOM 672 N N . ALA A 1 117 ? 21.590 35.990 51.069 1.00 33.37 284 ALA A N 1
ATOM 673 C CA . ALA A 1 117 ? 21.845 37.137 50.217 1.00 30.29 284 ALA A CA 1
ATOM 674 C C . ALA A 1 117 ? 21.101 37.003 48.905 1.00 31.43 284 ALA A C 1
ATOM 675 O O . ALA A 1 117 ? 20.522 37.981 48.419 1.00 29.01 284 ALA A O 1
ATOM 677 N N . PHE A 1 118 ? 21.107 35.793 48.324 1.00 31.15 285 PHE A N 1
ATOM 678 C CA . PHE A 1 118 ? 20.353 35.521 47.097 1.00 30.20 285 PHE A CA 1
ATOM 679 C C . PHE A 1 118 ? 18.857 35.683 47.313 1.00 29.62 285 PHE A C 1
ATOM 680 O O . PHE A 1 118 ? 18.182 36.350 46.523 1.00 31.15 285 PHE A O 1
ATOM 688 N N . VAL A 1 119 ? 18.324 35.082 48.379 1.00 25.79 286 VAL A N 1
ATOM 689 C CA . VAL A 1 119 ? 16.907 35.238 48.700 1.00 28.38 286 VAL A CA 1
ATOM 690 C C . VAL A 1 119 ? 16.531 36.708 48.825 1.00 30.14 286 VAL A C 1
ATOM 691 O O . VAL A 1 119 ? 15.479 37.136 48.348 1.00 31.00 286 VAL A O 1
ATOM 695 N N . GLU A 1 120 ? 17.353 37.495 49.508 1.00 31.39 287 GLU A N 1
ATOM 696 C CA . GLU A 1 120 ? 17.088 38.925 49.618 1.00 32.73 287 GLU A CA 1
ATOM 697 C C . GLU A 1 120 ? 16.990 39.561 48.246 1.00 31.67 287 GLU A C 1
ATOM 698 O O . GLU A 1 120 ? 16.018 40.248 47.942 1.00 32.07 287 GLU A O 1
ATOM 704 N N . GLU A 1 121 ? 17.996 39.326 47.402 1.00 31.41 288 GLU A N 1
ATOM 705 C CA . GLU A 1 121 ? 18.052 39.941 46.087 1.00 31.78 288 GLU A CA 1
ATOM 706 C C . GLU A 1 121 ? 16.831 39.591 45.257 1.00 33.61 288 GLU A C 1
ATOM 707 O O . GLU A 1 121 ? 16.291 40.444 44.549 1.00 34.63 288 GLU A O 1
ATOM 713 N N . GLN A 1 122 ? 16.393 38.338 45.308 1.00 31.67 289 GLN A N 1
ATOM 714 C CA . GLN A 1 122 ? 15.268 37.933 44.481 1.00 30.19 289 GLN A CA 1
ATOM 715 C C . GLN A 1 122 ? 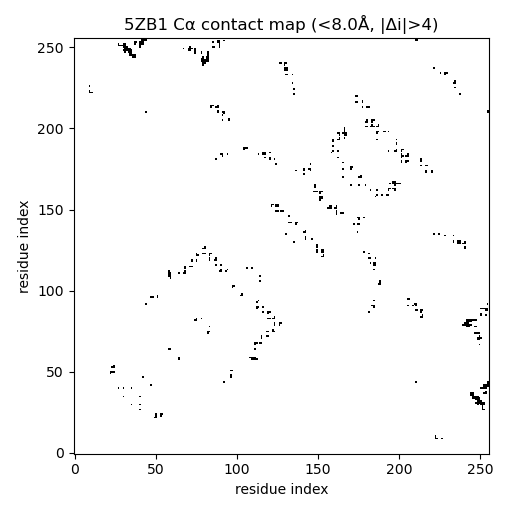13.939 38.418 45.057 1.00 31.20 289 GLN A C 1
ATOM 716 O O . GLN A 1 122 ? 13.051 38.819 44.302 1.00 33.09 289 GLN A O 1
ATOM 722 N N . MET A 1 123 ? 13.775 38.414 46.378 1.00 28.94 290 MET A N 1
ATOM 723 C CA . MET A 1 123 ? 12.575 39.000 46.963 1.00 30.99 290 MET A CA 1
ATOM 724 C C . MET A 1 123 ? 12.430 40.467 46.576 1.00 34.84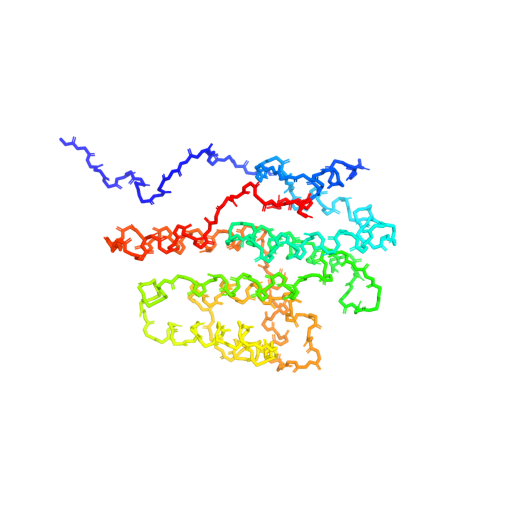 290 MET A C 1
ATOM 725 O O . MET A 1 123 ? 11.363 40.909 46.143 1.00 35.22 290 MET A O 1
ATOM 730 N N . THR A 1 124 ? 13.504 41.238 46.716 1.00 36.57 291 THR A N 1
ATOM 731 C CA . THR A 1 124 ? 13.473 42.651 46.353 1.00 35.35 291 THR A CA 1
ATOM 732 C C . THR A 1 124 ? 13.323 42.863 44.851 1.00 38.92 291 THR A C 1
ATOM 733 O O . THR A 1 124 ? 12.727 43.858 44.413 1.00 36.25 291 THR A O 1
ATOM 737 N N . TRP A 1 125 ? 13.871 41.962 44.045 1.00 33.26 292 TRP A N 1
ATOM 738 C CA . TRP A 1 125 ? 13.694 42.094 42.619 1.00 28.96 292 TRP A CA 1
ATOM 739 C C . TRP A 1 125 ? 12.243 41.839 42.236 1.00 36.52 292 TRP A C 1
ATOM 740 O O . TRP A 1 125 ? 11.645 42.614 41.486 1.00 39.27 292 TRP A O 1
ATOM 751 N N . ALA A 1 126 ? 11.639 40.777 42.775 1.00 38.00 293 ALA A N 1
ATOM 752 C CA . ALA A 1 126 ? 10.265 40.432 42.413 1.00 35.45 293 ALA A CA 1
ATOM 753 C C . ALA A 1 126 ? 9.322 41.571 42.725 1.00 37.93 293 ALA A C 1
ATOM 754 O O . ALA A 1 126 ? 8.665 42.114 41.839 1.00 39.43 293 ALA A O 1
ATOM 756 N N . GLN A 1 127 ? 9.251 41.940 43.998 1.00 41.89 294 GLN A N 1
ATOM 757 C CA . GLN A 1 127 ? 8.541 43.107 44.497 1.00 40.55 294 GLN A CA 1
ATOM 758 C C . GLN A 1 127 ? 8.659 44.276 43.538 1.00 43.04 294 GLN A C 1
ATOM 759 O O . GLN A 1 127 ? 7.699 45.016 43.321 1.00 49.64 294 GLN A O 1
ATOM 765 N N . THR A 1 128 ? 9.827 44.426 42.928 1.00 42.26 295 THR A N 1
ATOM 766 C CA . THR A 1 128 ? 10.017 45.516 41.985 1.00 46.38 295 THR A CA 1
ATOM 767 C C . THR A 1 128 ? 9.340 45.230 40.651 1.00 43.72 295 THR A C 1
ATOM 768 O O . THR A 1 128 ? 8.672 46.105 40.104 1.00 46.83 295 THR A O 1
ATOM 772 N N . VAL A 1 129 ? 9.509 44.031 40.092 1.00 40.85 296 VAL A N 1
ATOM 773 C CA . VAL A 1 129 ? 8.996 43.825 38.745 1.00 42.93 296 VAL A CA 1
ATOM 774 C C . VAL A 1 129 ? 7.492 43.845 38.770 1.00 50.00 296 VAL A C 1
ATOM 775 O O . VAL A 1 129 ? 6.855 44.172 37.768 1.00 54.72 296 VAL A O 1
ATOM 779 N N . VAL A 1 130 ? 6.926 43.451 39.882 1.00 50.66 297 VAL A N 1
ATOM 780 C CA . VAL A 1 130 ? 5.486 43.461 40.028 1.00 50.75 297 VAL A CA 1
ATOM 781 C C . VAL A 1 130 ? 4.921 44.868 40.096 1.00 49.76 297 VAL A C 1
ATOM 782 O O . VAL A 1 130 ? 3.964 45.191 39.456 1.00 50.70 297 VAL A O 1
ATOM 786 N N . ARG A 1 131 ? 5.580 45.722 40.838 1.00 47.21 298 ARG A N 1
ATOM 787 C CA . ARG A 1 131 ? 5.143 47.072 40.998 1.00 49.84 298 ARG A CA 1
ATOM 788 C C . ARG A 1 131 ? 5.105 47.710 39.660 1.00 53.30 298 ARG A C 1
ATOM 789 O O . ARG A 1 131 ? 4.424 48.683 39.475 1.00 57.44 298 ARG A O 1
ATOM 797 N N . HIS A 1 132 ? 5.901 47.211 38.737 1.00 52.09 299 HIS A N 1
ATOM 798 C CA . HIS A 1 132 ? 5.984 47.789 37.421 1.00 53.01 299 HIS A CA 1
ATOM 799 C C . HIS A 1 132 ? 5.124 47.110 36.408 1.00 54.54 299 HIS A C 1
ATOM 800 O O . HIS A 1 132 ? 5.243 47.368 35.243 1.00 55.53 299 HIS A O 1
ATOM 807 N N . GLY A 1 133 ? 4.263 46.222 36.830 1.00 54.54 300 GLY A N 1
ATOM 808 C CA . GLY A 1 133 ? 3.415 45.588 35.851 1.00 56.44 300 GLY A CA 1
ATOM 809 C C . GLY A 1 133 ? 3.940 44.293 35.290 1.00 54.36 300 GLY A C 1
ATOM 810 O O . GLY A 1 133 ? 3.391 43.799 34.305 1.00 58.45 300 GLY A O 1
ATOM 811 N N . GLY A 1 134 ? 4.970 43.734 35.867 1.00 52.62 301 GLY A N 1
ATOM 812 C CA . GLY A 1 134 ? 5.411 42.424 35.460 1.00 54.22 301 GLY A CA 1
ATOM 813 C C . GLY A 1 134 ? 4.737 41.361 36.269 1.00 54.94 301 GLY A C 1
ATOM 814 O O . GLY A 1 134 ? 4.072 41.639 37.262 1.00 55.43 301 GLY A O 1
ATOM 815 N N . TRP A 1 135 ? 4.906 40.122 35.824 1.00 56.72 302 TRP A N 1
ATOM 816 C CA . TRP A 1 135 ? 4.383 38.981 36.546 1.00 59.84 302 TRP A CA 1
ATOM 817 C C . TRP A 1 135 ? 5.332 37.807 36.374 1.00 57.52 302 TRP A C 1
ATOM 818 O O . TRP A 1 135 ? 6.307 37.861 35.625 1.00 57.98 302 TRP A O 1
ATOM 829 N N . PHE A 1 136 ? 5.035 36.741 37.108 1.00 53.34 303 PHE A N 1
ATOM 830 C CA . PHE A 1 136 ? 5.784 35.493 37.074 1.00 51.31 303 PHE A CA 1
ATOM 831 C C . PHE A 1 136 ? 5.282 34.644 35.916 1.00 57.35 303 PHE A C 1
ATOM 832 O O . PHE A 1 136 ? 4.515 33.695 36.087 1.00 62.21 303 PHE A O 1
ATOM 840 N N . ASP A 1 137 ? 5.735 34.956 34.721 1.00 61.19 304 ASP A N 1
ATOM 841 C CA . ASP A 1 137 ? 5.354 34.134 33.600 1.00 73.59 304 ASP A CA 1
ATOM 842 C C . ASP A 1 137 ? 6.596 33.325 33.272 1.00 75.54 304 ASP A C 1
ATOM 843 O O . ASP A 1 137 ? 7.585 33.856 32.828 1.00 76.12 304 ASP A O 1
ATOM 848 N N . GLU A 1 138 ? 6.571 32.019 33.474 1.00 78.04 305 GLU A N 1
ATOM 849 C CA . GLU A 1 138 ? 7.748 31.205 33.200 1.00 82.40 305 GLU A CA 1
ATOM 850 C C . GLU A 1 138 ? 8.243 31.300 31.786 1.00 87.50 305 GLU A C 1
ATOM 851 O O . GLU A 1 138 ? 9.322 30.800 31.470 1.00 87.94 305 GLU A O 1
ATOM 857 N N . LYS A 1 139 ? 7.462 31.928 30.921 1.00 85.41 306 LYS A N 1
ATOM 858 C CA . LYS A 1 139 ? 7.865 32.071 29.536 1.00 85.28 306 LYS A CA 1
ATOM 859 C C . LYS A 1 139 ? 8.601 33.394 29.341 1.00 82.06 306 LYS A C 1
ATOM 860 O O . LYS A 1 139 ? 7.996 34.459 29.339 1.00 81.31 306 LYS A O 1
ATOM 866 N N . ASP A 1 140 ? 9.915 33.274 29.195 1.00 78.01 307 ASP A N 1
ATOM 867 C CA . ASP A 1 140 ? 10.898 34.350 29.036 1.00 77.30 307 ASP A CA 1
ATOM 868 C C . ASP A 1 140 ? 11.711 34.234 30.261 1.00 66.13 307 ASP A C 1
ATOM 869 O O . ASP A 1 140 ? 11.168 34.084 31.324 1.00 63.76 307 ASP A O 1
ATOM 874 N N . ILE A 1 141 ? 13.016 34.281 30.139 1.00 62.61 308 ILE A N 1
ATOM 875 C CA . ILE A 1 141 ? 13.786 34.062 31.321 1.00 52.22 308 ILE A CA 1
ATOM 876 C C . ILE A 1 141 ? 14.308 35.301 31.925 1.00 48.33 308 ILE A C 1
ATOM 877 O O . ILE A 1 141 ? 14.778 36.170 31.250 1.00 48.55 308 ILE A O 1
ATOM 882 N N . ASP A 1 142 ? 14.191 35.332 33.238 1.00 43.44 309 ASP A N 1
ATOM 883 C CA . ASP A 1 142 ? 14.705 36.372 34.114 1.00 36.39 309 ASP A CA 1
ATOM 884 C C . ASP A 1 142 ? 15.747 35.710 35.007 1.00 36.34 309 ASP A C 1
ATOM 885 O O . ASP A 1 142 ? 15.411 34.810 35.782 1.00 36.92 309 ASP A O 1
ATOM 890 N N . ILE A 1 143 ? 17.010 36.136 34.878 1.00 34.12 310 ILE A N 1
ATOM 891 C CA . ILE A 1 143 ? 18.114 35.511 35.613 1.00 29.53 310 ILE A CA 1
ATOM 892 C C . ILE A 1 143 ? 17.777 35.359 37.087 1.00 33.63 310 ILE A C 1
ATOM 893 O O . ILE A 1 143 ? 17.899 34.273 37.668 1.00 33.23 310 ILE A O 1
ATOM 898 N N . ILE A 1 144 ? 17.385 36.456 37.725 1.00 30.92 311 ILE A N 1
ATOM 899 C CA . ILE A 1 144 ? 17.217 36.413 39.164 1.00 28.23 311 ILE A CA 1
ATOM 900 C C . ILE A 1 144 ? 16.062 35.514 39.525 1.00 31.17 311 ILE A C 1
ATOM 901 O O . ILE A 1 144 ? 16.149 34.734 40.477 1.00 33.67 311 ILE A O 1
ATOM 906 N N . LEU A 1 145 ? 14.983 35.569 38.741 1.00 31.80 312 LEU A N 1
ATOM 907 C CA . LEU A 1 145 ? 13.783 34.789 39.051 1.00 33.14 312 LEU A CA 1
ATOM 908 C C . LEU A 1 145 ? 13.950 33.317 38.675 1.00 30.05 312 LEU A C 1
ATOM 909 O O . LEU A 1 145 ? 13.592 32.433 39.453 1.00 29.66 312 LEU A O 1
ATOM 914 N N . ASP A 1 146 ? 14.515 33.034 37.509 1.00 29.47 313 ASP A N 1
ATOM 915 C CA . ASP A 1 146 ? 14.724 31.663 37.081 1.00 32.18 313 ASP A CA 1
ATOM 916 C C . ASP A 1 146 ? 15.488 30.811 38.089 1.00 35.81 313 ASP A C 1
ATOM 917 O O . ASP A 1 146 ? 15.636 29.603 37.891 1.00 37.58 313 ASP A O 1
ATOM 922 N N . THR A 1 147 ? 15.993 31.402 39.168 1.00 35.03 314 THR A N 1
ATOM 923 C CA . THR A 1 147 ? 16.731 30.638 40.164 1.00 33.12 314 THR A CA 1
ATOM 924 C C . THR A 1 147 ? 16.085 30.664 41.533 1.00 30.78 314 THR A C 1
ATOM 925 O O . THR A 1 147 ? 16.603 30.021 42.442 1.00 32.13 314 THR A O 1
ATOM 929 N N . ALA A 1 148 ? 14.970 31.375 41.703 1.00 26.82 315 ALA A N 1
ATOM 930 C CA . ALA A 1 148 ? 14.332 31.468 43.005 1.00 24.91 315 ALA A CA 1
ATOM 931 C C . ALA A 1 148 ? 14.142 30.107 43.631 1.00 27.91 315 ALA A C 1
ATOM 932 O O . ALA A 1 148 ? 14.485 29.893 44.790 1.00 34.06 315 ALA A O 1
ATOM 934 N N . ILE A 1 149 ? 13.627 29.156 42.864 1.00 32.39 316 ILE A N 1
ATOM 935 C CA . ILE A 1 149 ? 13.302 27.848 43.424 1.00 31.19 316 ILE A CA 1
ATOM 936 C C . ILE A 1 149 ? 14.561 27.068 43.731 1.00 31.14 316 ILE A C 1
ATOM 937 O O . ILE A 1 149 ? 14.619 26.330 44.713 1.00 34.97 316 ILE A O 1
ATOM 942 N N . PHE A 1 150 ? 15.587 27.199 42.900 1.00 32.30 317 PHE A N 1
ATOM 943 C CA . PHE A 1 150 ? 16.839 26.530 43.221 1.00 31.15 317 PHE A CA 1
ATOM 944 C C . PHE A 1 150 ? 17.429 27.100 44.486 1.00 33.73 317 PHE A C 1
ATOM 945 O O . PHE A 1 150 ? 17.831 26.360 45.386 1.00 37.10 317 PHE A O 1
ATOM 953 N N . VAL A 1 151 ? 17.507 28.429 44.553 1.00 34.10 318 VAL A N 1
ATOM 954 C CA . VAL A 1 151 ? 18.070 29.113 45.706 1.00 30.79 318 VAL A CA 1
ATOM 955 C C . VAL A 1 151 ? 17.309 28.748 46.954 1.00 32.49 318 VAL A C 1
ATOM 956 O O . VAL A 1 151 ? 17.901 28.484 48.005 1.00 37.30 318 VAL A O 1
ATOM 960 N N . CYS A 1 152 ? 15.986 28.723 46.863 1.00 31.99 319 CYS A N 1
ATOM 961 C CA . CYS A 1 152 ? 15.175 28.358 48.016 1.00 36.52 319 CYS A CA 1
ATOM 962 C C . CYS A 1 152 ? 15.468 26.931 48.490 1.00 38.67 319 CYS A C 1
ATOM 963 O O . CYS A 1 152 ? 15.692 26.692 49.680 1.00 32.88 319 CYS A O 1
ATOM 966 N N . ASN A 1 153 ? 15.455 25.965 47.574 1.00 40.11 320 ASN A N 1
ATOM 967 C CA . ASN A 1 153 ? 15.809 24.604 47.947 1.00 42.08 320 ASN A CA 1
ATOM 968 C C . ASN A 1 153 ? 17.148 24.561 48.658 1.00 43.88 320 ASN A C 1
ATOM 969 O O . ASN A 1 153 ? 17.311 23.817 49.629 1.00 43.87 320 ASN A O 1
ATOM 974 N N . ALA A 1 154 ? 18.109 25.384 48.204 1.00 41.69 321 ALA A N 1
ATOM 975 C CA . ALA A 1 154 ? 19.478 25.339 48.722 1.00 37.99 321 ALA A CA 1
ATOM 976 C C . ALA A 1 154 ? 19.561 25.876 50.146 1.00 40.36 321 ALA A C 1
ATOM 977 O O . ALA A 1 154 ? 20.198 25.273 51.016 1.00 40.06 321 ALA A O 1
ATOM 979 N N . PHE A 1 155 ? 18.941 27.027 50.390 1.00 38.88 322 PHE A N 1
ATOM 980 C CA . PHE A 1 155 ? 18.888 27.613 51.719 1.00 36.57 322 PHE A CA 1
ATOM 981 C C . PHE A 1 155 ? 18.350 26.618 52.730 1.00 39.04 322 PHE A C 1
ATOM 982 O O . PHE A 1 155 ? 19.014 26.274 53.706 1.00 40.69 322 PHE A O 1
ATOM 990 N N . VAL A 1 156 ? 17.132 26.142 52.496 1.00 42.59 323 VAL A N 1
ATOM 991 C CA . VAL A 1 156 ? 16.477 25.233 53.427 1.00 37.68 323 VAL A CA 1
ATOM 992 C C . VAL A 1 156 ? 17.303 23.973 53.633 1.00 39.96 323 VAL A C 1
ATOM 993 O O . VAL A 1 156 ? 17.472 23.516 54.764 1.00 41.63 323 VAL A O 1
ATOM 997 N N . THR A 1 157 ? 17.839 23.396 52.557 1.00 38.71 324 THR A N 1
ATOM 998 C CA . THR A 1 157 ? 18.754 22.271 52.723 1.00 39.62 324 THR A CA 1
ATOM 999 C C . THR A 1 157 ? 19.908 22.613 53.644 1.00 45.94 324 THR A C 1
ATOM 1000 O O . THR A 1 157 ? 20.414 21.739 54.357 1.00 51.72 324 THR A O 1
ATOM 1004 N N . ARG A 1 158 ? 20.356 23.865 53.640 1.00 46.51 325 ARG A N 1
ATOM 1005 C CA . ARG A 1 158 ? 21.441 24.234 54.533 1.00 47.63 325 ARG A CA 1
ATOM 1006 C C . ARG A 1 158 ? 20.918 24.526 55.933 1.00 43.52 325 ARG A C 1
ATOM 1007 O O . ARG A 1 158 ? 21.615 24.280 56.915 1.00 41.59 325 ARG A O 1
ATOM 1015 N N . PHE A 1 159 ? 19.686 25.016 56.031 1.00 42.01 326 PHE A N 1
ATOM 1016 C CA . PHE A 1 159 ? 19.051 25.254 57.319 1.00 41.69 326 PHE A CA 1
ATOM 1017 C C . PHE A 1 159 ? 19.107 24.021 58.203 1.00 47.95 326 PHE A C 1
ATOM 1018 O O . PHE A 1 159 ? 19.305 24.117 59.418 1.00 47.88 326 PHE A O 1
ATOM 1026 N N . ARG A 1 160 ? 18.921 22.848 57.604 1.00 46.77 327 ARG A N 1
ATOM 1027 C CA . ARG A 1 160 ? 18.891 21.590 58.325 1.00 44.96 327 ARG A CA 1
ATOM 1028 C C . ARG A 1 160 ? 20.229 21.246 58.946 1.00 48.84 327 ARG A C 1
ATOM 1029 O O . ARG A 1 160 ? 20.280 20.386 59.831 1.00 57.15 327 ARG A O 1
ATOM 1037 N N . LEU A 1 161 ? 21.313 21.888 58.513 1.00 49.49 328 LEU A N 1
ATOM 1038 C CA . LEU A 1 161 ? 22.590 21.689 59.189 1.00 48.24 328 LEU A CA 1
ATOM 1039 C C . LEU A 1 161 ? 22.560 22.217 60.611 1.00 48.75 328 LEU A C 1
ATOM 1040 O O . LEU A 1 161 ? 23.378 21.797 61.426 1.00 53.96 328 LEU A O 1
ATOM 1045 N N . LEU A 1 162 ? 21.634 23.111 60.928 1.00 47.43 329 LEU A N 1
ATOM 1046 C CA . LEU A 1 162 ? 21.452 23.532 62.302 1.00 50.47 329 LEU A CA 1
ATOM 1047 C C . LEU A 1 162 ? 20.948 22.389 63.183 1.00 55.99 329 LEU A C 1
ATOM 1048 O O . LEU A 1 162 ? 20.372 21.396 62.719 1.00 59.46 329 LEU A O 1
ATOM 1053 N N . HIS A 1 163 ? 21.191 22.543 64.480 1.00 56.38 330 HIS A N 1
ATOM 1054 C CA . HIS A 1 163 ? 20.573 21.722 65.517 1.00 60.41 330 HIS A CA 1
ATOM 1055 C C . HIS A 1 163 ? 19.230 22.356 65.830 1.00 64.66 330 HIS A C 1
ATOM 1056 O O . HIS A 1 163 ? 19.094 23.148 66.762 1.00 65.14 330 HIS A O 1
ATOM 1063 N N . LEU A 1 164 ? 18.219 21.990 65.041 1.00 62.78 331 LEU A N 1
ATOM 1064 C CA . LEU A 1 164 ? 16.941 22.689 65.073 1.00 62.84 331 LEU A CA 1
ATOM 1065 C C . LEU A 1 164 ? 16.167 22.464 66.369 1.00 67.27 331 LEU A C 1
ATOM 1066 O O . LEU A 1 164 ? 15.294 23.272 66.711 1.00 63.64 331 LEU A O 1
ATOM 1071 N N . SER A 1 165 ? 16.650 21.427 66.771 1.00 73.22 332 SER A N 1
ATOM 1072 C CA . SER A 1 165 ? 16.005 21.068 68.027 1.00 66.80 332 SER A CA 1
ATOM 1073 C C . SER A 1 165 ? 16.460 22.074 69.068 1.00 74.54 332 SER A C 1
ATOM 1074 O O . SER A 1 165 ? 15.647 22.584 69.849 1.00 76.34 332 SER A O 1
ATOM 1077 N N . CYS A 1 166 ? 17.762 22.370 69.104 1.00 74.59 333 CYS A N 1
ATOM 1078 C CA . CYS A 1 166 ? 18.240 23.334 70.084 1.00 77.35 333 CYS A CA 1
ATOM 1079 C C . CYS A 1 166 ? 17.689 24.740 69.848 1.00 79.48 333 CYS A C 1
ATOM 1080 O O . CYS A 1 166 ? 17.244 25.420 70.780 1.00 86.56 333 CYS A O 1
ATOM 1083 N N . VAL A 1 167 ? 17.675 25.142 68.609 1.00 71.37 334 VAL A N 1
ATOM 1084 C CA . VAL A 1 167 ? 17.225 26.462 68.293 1.00 70.80 334 VAL A CA 1
ATOM 1085 C C . VAL A 1 167 ? 15.787 26.808 68.578 1.00 69.05 334 VAL A C 1
ATOM 1086 O O . VAL A 1 167 ? 15.527 27.687 69.358 1.00 68.44 334 VAL A O 1
ATOM 1090 N N . PHE A 1 168 ? 14.858 26.125 67.932 1.00 30.00 335 PHE A N 1
ATOM 1091 C CA . PHE A 1 168 ? 13.435 26.445 68.029 1.00 30.00 335 PHE A CA 1
ATOM 1092 C C . PHE A 1 168 ? 12.630 26.372 69.345 1.00 30.00 335 PHE A C 1
ATOM 1093 O O . PHE A 1 168 ? 11.720 27.168 69.541 1.00 30.00 335 PHE A O 1
ATOM 1101 N N . ASP A 1 169 ? 12.945 25.449 70.238 1.00 76.41 336 ASP A N 1
ATOM 1102 C CA . ASP A 1 169 ? 12.255 25.392 71.519 1.00 76.84 336 ASP A CA 1
ATOM 1103 C C . ASP A 1 169 ? 10.833 24.871 71.492 1.00 76.09 336 ASP A C 1
ATOM 1104 O O . ASP A 1 169 ? 10.622 23.678 71.522 1.00 79.35 336 ASP A O 1
ATOM 1109 N N . LYS A 1 170 ? 9.849 25.757 71.454 1.00 74.36 337 LYS A N 1
ATOM 1110 C CA . LYS A 1 170 ? 8.477 25.308 71.439 1.00 71.05 337 LYS A CA 1
ATOM 1111 C C . LYS A 1 170 ? 8.347 24.136 70.526 1.00 74.18 337 LYS A C 1
ATOM 1112 O O . LYS A 1 170 ? 8.710 24.209 69.380 1.00 77.55 337 LYS A O 1
ATOM 1118 N N . GLN A 1 171 ? 7.795 23.052 71.051 1.00 71.78 338 GLN A N 1
ATOM 1119 C CA . GLN A 1 171 ? 7.646 21.826 70.270 1.00 71.93 338 GLN A CA 1
ATOM 1120 C C . GLN A 1 171 ? 6.685 22.005 69.103 1.00 72.38 338 GLN A C 1
ATOM 1121 O O . GLN A 1 171 ? 6.882 21.403 68.039 1.00 66.94 338 GLN A O 1
ATOM 1127 N N . SER A 1 172 ? 5.653 22.832 69.279 1.00 71.26 339 SER A N 1
ATOM 1128 C CA . SER A 1 172 ? 4.686 23.053 68.212 1.00 73.89 339 SER A CA 1
ATOM 1129 C C . SER A 1 172 ? 5.328 23.769 67.024 1.00 72.14 339 SER A C 1
ATOM 1130 O O . SER A 1 172 ? 5.104 23.396 65.867 1.00 67.89 339 SER A O 1
ATOM 1133 N N . GLU A 1 173 ? 6.147 24.791 67.288 1.00 72.89 340 GLU A N 1
ATOM 1134 C CA . GLU A 1 173 ? 6.837 25.483 66.203 1.00 66.07 340 GLU A CA 1
ATOM 1135 C C . GLU A 1 173 ? 7.905 24.596 65.570 1.00 62.87 340 GLU A C 1
ATOM 1136 O O . GLU A 1 173 ? 7.949 24.440 64.345 1.00 61.64 340 GLU A O 1
ATOM 1142 N N . LEU A 1 174 ? 8.772 23.999 66.386 1.00 58.11 341 LEU A N 1
ATOM 1143 C CA . LEU A 1 174 ? 9.774 23.096 65.837 1.00 55.63 341 LEU A CA 1
ATOM 1144 C C . LEU A 1 174 ? 9.141 22.010 64.986 1.00 58.78 341 LEU A C 1
ATOM 1145 O O . LEU A 1 174 ? 9.703 21.611 63.963 1.00 57.70 341 LEU A O 1
ATOM 1150 N N . ALA A 1 175 ? 7.964 21.525 65.381 1.00 64.59 342 ALA A N 1
ATOM 1151 C CA . ALA A 1 175 ? 7.328 20.450 64.625 1.00 62.04 342 ALA A CA 1
ATOM 1152 C C . ALA A 1 175 ? 7.081 20.872 63.186 1.00 60.22 342 ALA A C 1
ATOM 1153 O O . ALA A 1 175 ? 7.435 20.156 62.241 1.00 58.74 342 ALA A O 1
ATOM 1155 N N . LEU A 1 176 ? 6.486 22.044 63.003 1.00 57.02 343 LEU A N 1
ATOM 1156 C CA . LEU A 1 176 ? 6.201 22.532 61.663 1.00 53.52 343 LEU A CA 1
ATOM 1157 C C . LEU A 1 176 ? 7.492 22.745 60.890 1.00 57.51 343 LEU A C 1
ATOM 1158 O O . LEU A 1 176 ? 7.710 22.146 59.828 1.00 53.94 343 LEU A O 1
ATOM 1163 N N . ILE A 1 177 ? 8.379 23.575 61.450 1.00 56.82 344 ILE A N 1
ATOM 1164 C CA . ILE A 1 177 ? 9.607 23.985 60.777 1.00 49.96 344 ILE A CA 1
ATOM 1165 C C . ILE A 1 177 ? 10.366 22.772 60.277 1.00 51.81 344 ILE A C 1
ATOM 1166 O O . ILE A 1 177 ? 10.804 22.718 59.125 1.00 54.61 344 ILE A O 1
ATOM 1171 N N . LYS A 1 178 ? 10.493 21.764 61.129 1.00 48.23 345 LYS A N 1
ATOM 1172 C CA . LYS A 1 178 ? 11.186 20.547 60.745 1.00 47.06 345 LYS A CA 1
ATOM 1173 C C . LYS A 1 178 ? 10.529 19.863 59.558 1.00 48.33 345 LYS A C 1
ATOM 1174 O O . LYS A 1 178 ? 11.213 19.185 58.785 1.00 46.54 345 LYS A O 1
ATOM 1180 N N . GLN A 1 179 ? 9.215 20.020 59.399 1.00 47.80 346 GLN A N 1
ATOM 1181 C CA . GLN A 1 179 ? 8.506 19.321 58.332 1.00 52.63 346 GLN A CA 1
ATOM 1182 C C . GLN A 1 179 ? 8.603 20.089 57.026 1.00 50.65 346 GLN A C 1
ATOM 1183 O O . GLN A 1 179 ? 8.893 19.509 55.973 1.00 48.65 346 GLN A O 1
ATOM 1189 N N . VAL A 1 180 ? 8.339 21.396 57.082 1.00 46.22 347 VAL A N 1
ATOM 1190 C CA . VAL A 1 180 ? 8.538 22.251 55.918 1.00 46.10 347 VAL A CA 1
ATOM 1191 C C . VAL A 1 180 ? 9.951 22.094 55.383 1.00 49.42 347 VAL A C 1
ATOM 1192 O O . VAL A 1 180 ? 10.187 22.128 54.173 1.00 49.31 347 VAL A O 1
ATOM 1196 N N . ALA A 1 181 ? 10.910 21.910 56.280 1.00 49.19 348 ALA A N 1
ATOM 1197 C CA . ALA A 1 181 ? 12.269 21.635 55.853 1.00 48.95 348 ALA A CA 1
ATOM 1198 C C . ALA A 1 181 ? 12.398 20.238 55.261 1.00 53.51 348 ALA A C 1
ATOM 1199 O O . ALA A 1 181 ? 13.157 20.046 54.307 1.00 54.67 348 ALA A O 1
ATOM 1201 N N . TYR A 1 182 ? 11.668 19.257 55.795 1.00 52.77 349 TYR A N 1
ATOM 1202 C CA . TYR A 1 182 ? 11.772 17.900 55.268 1.00 51.39 349 TYR A CA 1
ATOM 1203 C C . TYR A 1 182 ? 11.307 17.822 53.821 1.00 53.36 349 TYR A C 1
ATOM 1204 O O . TYR A 1 182 ? 11.967 17.194 52.988 1.00 56.63 349 TYR A O 1
ATOM 1213 N N . LEU A 1 183 ? 10.161 18.438 53.504 1.00 51.03 350 LEU A N 1
ATOM 1214 C CA . LEU A 1 183 ? 9.596 18.298 52.164 1.00 52.23 350 LEU A CA 1
ATOM 1215 C C . LEU A 1 183 ? 10.477 18.959 51.115 1.00 50.69 350 LEU A C 1
ATOM 1216 O O . LEU A 1 183 ? 10.856 18.329 50.125 1.00 51.66 350 LEU A O 1
ATOM 1221 N N . VAL A 1 184 ? 10.799 20.238 51.317 1.00 51.78 351 VAL A N 1
ATOM 1222 C CA . VAL A 1 184 ? 11.598 20.998 50.357 1.00 52.09 351 VAL A CA 1
ATOM 1223 C C . VAL A 1 184 ? 12.968 20.374 50.172 1.00 50.63 351 VAL A C 1
ATOM 1224 O O . VAL A 1 184 ? 13.446 20.202 49.047 1.00 49.78 351 VAL A O 1
ATOM 1228 N N . ALA A 1 185 ? 13.634 20.059 51.278 1.00 50.73 352 ALA A N 1
ATOM 1229 C CA . ALA A 1 185 ? 14.995 19.552 51.202 1.00 54.56 352 ALA A CA 1
ATOM 1230 C C . ALA A 1 185 ? 15.059 18.216 50.483 1.00 59.12 352 ALA A C 1
ATOM 1231 O O . ALA A 1 185 ? 16.040 17.934 49.785 1.00 69.75 352 ALA A O 1
ATOM 1233 N N . MET A 1 186 ? 14.073 17.370 50.686 1.00 60.51 353 MET A N 1
ATOM 1234 C CA . MET A 1 186 ? 14.109 16.073 50.053 1.00 63.76 353 MET A CA 1
ATOM 1235 C C . MET A 1 186 ? 13.077 15.961 48.975 1.00 59.67 353 MET A C 1
ATOM 1236 O O . MET A 1 186 ? 11.910 15.844 49.251 1.00 61.23 353 MET A O 1
ATOM 1241 N N . GLY A 1 187 ? 13.533 15.958 47.739 1.00 59.33 354 GLY A N 1
ATOM 1242 C CA . GLY A 1 187 ? 12.644 15.865 46.607 1.00 60.35 354 GLY A CA 1
ATOM 1243 C C . GLY A 1 187 ? 12.046 17.181 46.165 1.00 66.43 354 GLY A C 1
ATOM 1244 O O . GLY A 1 187 ? 12.451 18.243 46.590 1.00 60.27 354 GLY A O 1
ATOM 1245 N N . ASN A 1 188 ? 11.072 17.100 45.279 1.00 72.12 355 ASN A N 1
ATOM 1246 C CA . ASN A 1 188 ? 10.418 18.286 44.810 1.00 69.01 355 ASN A CA 1
ATOM 1247 C C . ASN A 1 188 ? 9.623 18.679 46.014 1.00 63.26 355 ASN A C 1
ATOM 1248 O O . ASN A 1 188 ? 10.152 19.282 46.920 1.00 56.59 355 ASN A O 1
ATOM 1253 N N . ARG A 1 189 ? 8.352 18.327 46.021 1.00 63.27 356 ARG A N 1
ATOM 1254 C CA . ARG A 1 189 ? 7.463 18.570 47.128 1.00 57.02 356 ARG A CA 1
ATOM 1255 C C . ARG A 1 189 ? 7.415 19.993 47.531 1.00 55.57 356 ARG A C 1
ATOM 1256 O O . ARG A 1 189 ? 7.193 20.299 48.659 1.00 53.27 356 ARG A O 1
ATOM 1264 N N . LEU A 1 190 ? 7.586 20.878 46.584 1.00 55.84 357 LEU A N 1
ATOM 1265 C CA . LEU A 1 190 ? 7.470 22.292 46.901 1.00 55.32 357 LEU A CA 1
ATOM 1266 C C . LEU A 1 190 ? 6.018 22.668 47.169 1.00 55.51 357 LEU A C 1
ATOM 1267 O O . LEU A 1 190 ? 5.726 23.434 48.090 1.00 56.71 357 LEU A O 1
ATOM 1272 N N . VAL A 1 191 ? 5.088 22.121 46.391 1.00 54.81 358 VAL A N 1
ATOM 1273 C CA . VAL A 1 191 ? 3.681 22.445 46.606 1.00 55.18 358 VAL A CA 1
ATOM 1274 C C . VAL A 1 191 ? 3.236 22.019 47.997 1.00 53.40 358 VAL A C 1
ATOM 1275 O O . VAL A 1 191 ? 2.452 22.712 48.656 1.00 50.25 358 VAL A O 1
ATOM 1279 N N . GLU A 1 192 ? 3.738 20.881 48.467 1.00 50.78 359 GLU A N 1
ATOM 1280 C CA . GLU A 1 192 ? 3.363 20.390 49.785 1.00 52.85 359 GLU A CA 1
ATOM 1281 C C . GLU A 1 192 ? 3.837 21.327 50.880 1.00 56.12 359 GLU A C 1
ATOM 1282 O O . GLU A 1 192 ? 3.123 21.551 51.863 1.00 55.57 359 GLU A O 1
ATOM 1288 N N . ALA A 1 193 ? 5.041 21.878 50.738 1.00 56.31 360 ALA A N 1
ATOM 1289 C CA . ALA A 1 193 ? 5.543 22.774 51.768 1.00 53.53 360 ALA A CA 1
ATOM 1290 C C . ALA A 1 193 ? 4.844 24.117 51.701 1.00 52.12 360 ALA A C 1
ATOM 1291 O O . ALA A 1 193 ? 4.568 24.733 52.730 1.00 49.76 360 ALA A O 1
ATOM 1293 N N . CYS A 1 194 ? 4.554 24.587 50.496 1.00 52.04 361 CYS A N 1
ATOM 1294 C CA . CYS A 1 194 ? 3.800 25.821 50.357 1.00 50.92 361 CYS A CA 1
ATOM 1295 C C . CYS A 1 194 ? 2.419 25.672 50.958 1.00 53.45 361 CYS A C 1
ATOM 1296 O O . CYS A 1 194 ? 1.904 26.593 51.600 1.00 53.90 361 CYS A O 1
ATOM 1299 N N . ASN A 1 195 ? 1.789 24.523 50.733 1.00 55.25 362 ASN A N 1
ATOM 1300 C CA . ASN A 1 195 ? 0.442 24.327 51.242 1.00 56.25 362 ASN A CA 1
ATOM 1301 C C . ASN A 1 195 ? 0.454 24.221 52.755 1.00 52.87 362 ASN A C 1
ATOM 1302 O O . ASN A 1 195 ? -0.375 24.830 53.434 1.00 53.78 362 ASN A O 1
ATOM 1307 N N . LEU A 1 196 ? 1.402 23.463 53.293 1.00 53.08 363 LEU A N 1
ATOM 1308 C CA . LEU A 1 196 ? 1.537 23.340 54.739 1.00 55.91 363 LEU A CA 1
ATOM 1309 C C . LEU A 1 196 ? 1.639 24.694 55.425 1.00 58.22 363 LEU A C 1
ATOM 1310 O O . LEU A 1 196 ? 1.095 24.878 56.514 1.00 60.20 363 LEU A O 1
ATOM 1315 N N . LEU A 1 197 ? 2.333 25.654 54.813 1.00 57.70 364 LEU A N 1
ATOM 1316 C CA . LEU A 1 197 ? 2.493 26.953 55.455 1.00 57.95 364 LEU A CA 1
ATOM 1317 C C . LEU A 1 197 ? 1.202 27.753 55.424 1.00 57.41 364 LEU A C 1
ATOM 1318 O O . LEU A 1 197 ? 0.906 28.487 56.369 1.00 59.85 364 LEU A O 1
ATOM 1323 N N . GLY A 1 198 ? 0.437 27.644 54.338 1.00 56.20 365 GLY A N 1
ATOM 1324 C CA . GLY A 1 198 ? -0.809 28.379 54.247 1.00 57.99 365 GLY A CA 1
ATOM 1325 C C . GLY A 1 198 ? -1.753 28.082 55.392 1.00 60.90 365 GLY A C 1
ATOM 1326 O O . GLY A 1 198 ? -2.510 28.951 55.817 1.00 62.97 365 GLY A O 1
ATOM 1327 N N . GLU A 1 199 ? -1.701 26.865 55.922 1.00 61.02 366 GLU A N 1
ATOM 1328 C CA . GLU A 1 199 ? -2.601 26.449 56.987 1.00 63.28 366 GLU A CA 1
ATOM 1329 C C . GLU A 1 199 ? -2.186 26.989 58.346 1.00 63.49 366 GLU A C 1
ATOM 1330 O O . GLU A 1 199 ? -3.046 27.267 59.189 1.00 65.51 366 GLU A O 1
ATOM 1336 N N . VAL A 1 200 ? -0.893 27.139 58.573 1.00 64.61 367 VAL A N 1
ATOM 1337 C CA . VAL A 1 200 ? -0.357 27.507 59.877 1.00 64.49 367 VAL A CA 1
ATOM 1338 C C . VAL A 1 200 ? -0.404 29.017 60.057 1.00 66.55 367 VAL A C 1
ATOM 1339 O O . VAL A 1 200 ? -0.343 29.786 59.093 1.00 69.71 367 VAL A O 1
ATOM 1343 N N . LYS A 1 201 ? -0.513 29.447 61.306 1.00 66.01 368 LYS A N 1
ATOM 1344 C CA . LYS A 1 201 ? -0.351 30.846 61.660 1.00 71.01 368 LYS A CA 1
ATOM 1345 C C . LYS A 1 201 ? 1.127 31.115 61.916 1.00 71.18 368 LYS A C 1
ATOM 1346 O O . LYS A 1 201 ? 1.761 30.434 62.732 1.00 68.04 368 LYS A O 1
ATOM 1352 N N . LEU A 1 202 ? 1.668 32.107 61.210 1.00 71.73 369 LEU A N 1
ATOM 1353 C CA . LEU A 1 202 ? 3.091 32.425 61.232 1.00 66.67 369 LEU A CA 1
ATOM 1354 C C . LEU A 1 202 ? 3.272 33.674 62.081 1.00 67.13 369 LEU A C 1
ATOM 1355 O O . LEU A 1 202 ? 3.406 34.787 61.587 1.00 66.48 369 LEU A O 1
ATOM 1360 N N . ASN A 1 203 ? 3.233 33.472 63.388 1.00 69.23 370 ASN A N 1
ATOM 1361 C CA . ASN A 1 203 ? 3.525 34.519 64.342 1.00 70.01 370 ASN A CA 1
ATOM 1362 C C . ASN A 1 203 ? 4.822 34.261 65.082 1.00 64.06 370 ASN A C 1
ATOM 1363 O O . ASN A 1 203 ? 5.151 35.008 66.005 1.00 69.67 370 ASN A O 1
ATOM 1368 N N . PHE A 1 204 ? 5.550 33.220 64.712 1.00 56.58 371 PHE A N 1
ATOM 1369 C CA . PHE A 1 204 ? 6.840 32.924 65.299 1.00 59.83 371 PHE A CA 1
ATOM 1370 C C . PHE A 1 204 ? 7.892 33.035 64.212 1.00 57.07 371 PHE A C 1
ATOM 1371 O O . PHE A 1 204 ? 7.621 32.770 63.043 1.00 59.09 371 PHE A O 1
ATOM 1379 N N . ARG A 1 205 ? 9.100 33.424 64.607 1.00 57.55 372 ARG A N 1
ATOM 1380 C CA . ARG A 1 205 ? 10.078 33.869 63.623 1.00 54.86 372 ARG A CA 1
ATOM 1381 C C . ARG A 1 205 ? 10.484 32.749 62.676 1.00 55.24 372 ARG A C 1
ATOM 1382 O O . ARG A 1 205 ? 10.585 32.972 61.464 1.00 56.26 372 ARG A O 1
ATOM 1390 N N . GLY A 1 206 ? 10.697 31.538 63.191 1.00 54.27 373 GLY A N 1
ATOM 1391 C CA . GLY A 1 206 ? 11.216 30.476 62.341 1.00 52.85 373 GLY A CA 1
ATOM 1392 C C . GLY A 1 206 ? 10.307 30.127 61.175 1.00 50.46 373 GLY A C 1
ATOM 1393 O O . GLY A 1 206 ? 10.776 29.766 60.098 1.00 45.61 373 GLY A O 1
ATOM 1394 N N . GLY A 1 207 ? 9.002 30.209 61.372 1.00 51.90 374 GLY A N 1
ATOM 1395 C CA . GLY A 1 207 ? 8.096 29.859 60.300 1.00 50.98 374 GLY A CA 1
ATOM 1396 C C . GLY A 1 207 ? 7.959 30.978 59.293 1.00 49.65 374 GLY A C 1
ATOM 1397 O O . GLY A 1 207 ? 7.947 30.737 58.083 1.00 48.06 374 GLY A O 1
ATOM 1398 N N . LEU A 1 208 ? 7.853 32.211 59.790 1.00 46.73 375 LEU A N 1
ATOM 1399 C CA . LEU A 1 208 ? 7.785 33.358 58.901 1.00 45.72 375 LEU A CA 1
ATOM 1400 C C . LEU A 1 208 ? 9.044 33.472 58.054 1.00 46.39 375 LEU A C 1
ATOM 1401 O O . LEU A 1 208 ? 8.970 33.813 56.870 1.00 45.32 375 LEU A O 1
ATOM 1406 N N . LEU A 1 209 ? 10.212 33.200 58.634 1.00 44.13 376 LEU A N 1
ATOM 1407 C CA . LEU A 1 209 ? 11.427 33.185 57.831 1.00 43.79 376 LEU A CA 1
ATOM 1408 C C . LEU A 1 209 ? 11.224 32.264 56.637 1.00 45.84 376 LEU A C 1
ATOM 1409 O O . LEU A 1 209 ? 11.151 32.730 55.499 1.00 45.23 376 LEU A O 1
ATOM 1414 N N . LEU A 1 210 ? 11.069 30.962 56.905 1.00 47.63 377 LEU A N 1
ATOM 1415 C CA . LEU A 1 210 ? 10.872 29.966 55.856 1.00 39.63 377 LEU A CA 1
ATOM 1416 C C . LEU A 1 210 ? 9.776 30.354 54.885 1.00 40.13 377 LEU A C 1
ATOM 1417 O O . LEU A 1 210 ? 9.824 29.969 53.716 1.00 40.74 377 LEU A O 1
ATOM 1422 N N . ALA A 1 211 ? 8.765 31.086 55.341 1.00 38.51 378 ALA A N 1
ATOM 1423 C CA . ALA A 1 211 ? 7.739 31.525 54.409 1.00 41.96 378 ALA A CA 1
ATOM 1424 C C . ALA A 1 211 ? 8.311 32.526 53.416 1.00 42.38 378 ALA A C 1
ATOM 1425 O O . ALA A 1 211 ? 8.104 32.403 52.207 1.00 40.94 378 ALA A O 1
ATOM 1427 N N . PHE A 1 212 ? 9.038 33.526 53.916 1.00 42.45 379 PHE A N 1
ATOM 1428 C CA . PHE A 1 212 ? 9.759 34.450 53.050 1.00 40.04 379 PHE A CA 1
ATOM 1429 C C . PHE A 1 212 ? 10.666 33.718 52.062 1.00 39.88 379 PHE A C 1
ATOM 1430 O O . PHE A 1 212 ? 10.788 34.118 50.900 1.00 38.97 379 PHE A O 1
ATOM 1438 N N . VAL A 1 213 ? 11.341 32.666 52.516 1.00 39.16 380 VAL A N 1
ATOM 1439 C CA . VAL A 1 213 ? 12.210 31.898 51.626 1.00 38.95 380 VAL A CA 1
ATOM 1440 C C . VAL A 1 213 ? 11.419 31.343 50.445 1.00 38.67 380 VAL A C 1
ATOM 1441 O O . VAL A 1 213 ? 11.823 31.488 49.283 1.00 37.64 380 VAL A O 1
ATOM 1445 N N . LEU A 1 214 ? 10.272 30.713 50.726 1.00 38.54 381 LEU A N 1
ATOM 1446 C CA . LEU A 1 214 ? 9.420 30.102 49.718 1.00 36.00 381 LEU A CA 1
ATOM 1447 C C . LEU A 1 214 ? 8.526 31.083 48.978 1.00 36.32 381 LEU A C 1
ATOM 1448 O O . LEU A 1 214 ? 7.791 30.649 48.096 1.00 39.46 381 LEU A O 1
ATOM 1453 N N . THR A 1 215 ? 8.573 32.380 49.273 1.00 33.53 382 THR A N 1
ATOM 1454 C CA . THR A 1 215 ? 7.578 33.284 48.705 1.00 34.33 382 THR A CA 1
ATOM 1455 C C . THR A 1 215 ? 7.721 33.426 47.197 1.00 36.66 382 THR A C 1
ATOM 1456 O O . THR A 1 215 ? 6.736 33.673 46.500 1.00 37.09 382 THR A O 1
ATOM 1460 N N . ILE A 1 216 ? 8.919 33.264 46.659 1.00 38.44 383 ILE A N 1
ATOM 1461 C CA . ILE A 1 216 ? 9.088 33.414 45.218 1.00 32.88 383 ILE A CA 1
ATOM 1462 C C . ILE A 1 216 ? 8.951 32.052 44.553 1.00 34.25 383 ILE A C 1
ATOM 1463 O O . ILE A 1 216 ? 8.441 31.982 43.435 1.00 39.70 383 ILE A O 1
ATOM 1468 N N . PRO A 1 217 ? 9.384 30.951 45.163 1.00 36.26 384 PRO A N 1
ATOM 1469 C CA . PRO A 1 217 ? 8.846 29.657 44.724 1.00 36.43 384 PRO A CA 1
ATOM 1470 C C . PRO A 1 217 ? 7.336 29.579 44.855 1.00 40.54 384 PRO A C 1
ATOM 1471 O O . PRO A 1 217 ? 6.675 28.940 44.032 1.00 40.83 384 PRO A O 1
ATOM 1475 N N . GLY A 1 218 ? 6.766 30.226 45.871 1.00 40.30 385 GLY A N 1
ATOM 1476 C CA . GLY A 1 218 ? 5.324 30.202 46.036 1.00 37.75 385 GLY A CA 1
ATOM 1477 C C . GLY A 1 218 ? 4.601 30.883 44.896 1.00 38.88 385 GLY A C 1
ATOM 1478 O O . GLY A 1 218 ? 3.724 30.299 44.275 1.00 44.68 385 GLY A O 1
ATOM 1479 N N . MET A 1 219 ? 4.977 32.120 44.589 1.00 36.39 386 MET A N 1
ATOM 1480 C CA . MET A 1 219 ? 4.301 32.840 43.520 1.00 35.82 386 MET A CA 1
ATOM 1481 C C . MET A 1 219 ? 4.497 32.143 42.194 1.00 35.98 386 MET A C 1
ATOM 1482 O O . MET A 1 219 ? 3.597 32.109 41.359 1.00 35.44 386 MET A O 1
ATOM 1487 N N . GLN A 1 220 ? 5.680 31.598 41.975 1.00 39.58 387 GLN A N 1
ATOM 1488 C CA . GLN A 1 220 ? 5.968 30.910 40.732 1.00 39.52 387 GLN A CA 1
ATOM 1489 C C . GLN A 1 220 ? 5.193 29.607 40.609 1.00 41.54 387 GLN A C 1
ATOM 1490 O O . GLN A 1 220 ? 5.147 29.030 39.518 1.00 42.95 387 GLN A O 1
ATOM 1496 N N . SER A 1 221 ? 4.602 29.133 41.701 1.00 41.06 388 SER A N 1
ATOM 1497 C CA . SER A 1 221 ? 3.776 27.936 41.732 1.00 43.24 388 SER A CA 1
ATOM 1498 C C . SER A 1 221 ? 2.327 28.277 42.071 1.00 44.23 388 SER A C 1
ATOM 1499 O O . SER A 1 221 ? 1.638 27.493 42.710 1.00 46.17 388 SER A O 1
ATOM 1502 N N . ARG A 1 222 ? 1.851 29.449 41.653 1.00 44.75 389 ARG A N 1
ATOM 1503 C CA . ARG A 1 222 ? 0.626 29.998 42.223 1.00 45.43 389 ARG A CA 1
ATOM 1504 C C . ARG A 1 222 ? -0.570 29.121 41.908 1.00 50.57 389 ARG A C 1
ATOM 1505 O O . ARG A 1 222 ? -1.416 28.873 42.770 1.00 50.14 389 ARG A O 1
ATOM 1513 N N . ARG A 1 223 ? -0.656 28.629 40.681 1.00 52.36 390 ARG A N 1
ATOM 1514 C CA . ARG A 1 223 ? -1.823 27.873 40.266 1.00 50.24 390 ARG A CA 1
ATOM 1515 C C . ARG A 1 223 ? -1.674 26.395 40.549 1.00 49.26 390 ARG A C 1
ATOM 1516 O O . ARG A 1 223 ? -2.221 25.577 39.809 1.00 57.12 390 ARG A O 1
ATOM 1524 N N . SER A 1 224 ? -0.934 26.032 41.592 1.00 44.09 391 SER A N 1
ATOM 1525 C CA . SER A 1 224 ? -0.888 24.666 42.084 1.00 40.05 391 SER A CA 1
ATOM 1526 C C . SER A 1 224 ? -1.028 24.580 43.594 1.00 44.68 391 SER A C 1
ATOM 1527 O O . SER A 1 224 ? -1.114 23.475 44.135 1.00 45.36 391 SER A O 1
ATOM 1530 N N . ILE A 1 225 ? -1.013 25.709 44.264 1.00 41.85 392 ILE A N 1
ATOM 1531 C CA . ILE A 1 225 ? -1.084 25.737 45.694 1.00 45.89 392 ILE A CA 1
ATOM 1532 C C . ILE A 1 225 ? -2.438 26.147 46.212 1.00 46.68 392 ILE A C 1
ATOM 1533 O O . ILE A 1 225 ? -3.226 26.703 45.515 1.00 48.55 392 ILE A O 1
ATOM 1538 N N . SER A 1 226 ? -2.688 25.865 47.467 1.00 45.92 393 SER A N 1
ATOM 1539 C CA . SER A 1 226 ? -3.948 26.153 48.059 1.00 48.31 393 SER A CA 1
ATOM 1540 C C . SER A 1 226 ? -4.185 27.598 47.983 1.00 52.56 393 SER A C 1
ATOM 1541 O O . SER A 1 226 ? -3.287 28.369 47.954 1.00 58.31 393 SER A O 1
ATOM 1544 N N . ALA A 1 227 ? -5.442 27.958 47.938 1.00 56.65 394 ALA A N 1
ATOM 1545 C CA . ALA A 1 227 ? -5.850 29.317 47.867 1.00 52.40 394 ALA A CA 1
ATOM 1546 C C . ALA A 1 227 ? -5.352 30.005 49.088 1.00 54.57 394 ALA A C 1
ATOM 1547 O O . ALA A 1 227 ? -5.002 31.148 49.037 1.00 59.79 394 ALA A O 1
ATOM 1549 N N . ARG A 1 228 ? -5.341 29.332 50.214 1.00 53.15 395 ARG A N 1
ATOM 1550 C CA . ARG A 1 228 ? -4.836 29.967 51.427 1.00 59.93 395 ARG A CA 1
ATOM 1551 C C . ARG A 1 228 ? -3.330 30.151 51.364 1.00 57.37 395 ARG A C 1
ATOM 1552 O O . ARG A 1 228 ? -2.797 31.048 52.023 1.00 57.23 395 ARG A O 1
ATOM 1560 N N . GLY A 1 229 ? -2.639 29.318 50.587 1.00 51.12 396 GLY A N 1
ATOM 1561 C CA . GLY A 1 229 ? -1.241 29.534 50.308 1.00 49.60 396 GLY A CA 1
ATOM 1562 C C . GLY A 1 229 ? -1.088 30.704 49.366 1.00 50.22 396 GLY A C 1
ATOM 1563 O O . GLY A 1 229 ? -0.390 31.673 49.670 1.00 55.03 396 GLY A O 1
ATOM 1564 N N . GLN A 1 230 ? -1.767 30.630 48.227 1.00 48.42 397 GLN A N 1
ATOM 1565 C CA . GLN A 1 230 ? -1.828 31.714 47.260 1.00 47.07 397 GLN A CA 1
ATOM 1566 C C . GLN A 1 230 ? -2.004 33.061 47.933 1.00 49.62 397 GLN A C 1
ATOM 1567 O O . GLN A 1 230 ? -1.470 34.064 47.462 1.00 52.70 397 GLN A O 1
ATOM 1573 N N . GLU A 1 231 ? -2.760 33.103 49.028 1.00 49.98 398 GLU A N 1
ATOM 1574 C CA . GLU A 1 231 ? -2.962 34.377 49.700 1.00 54.71 398 GLU A CA 1
ATOM 1575 C C . GLU A 1 231 ? -1.813 34.695 50.646 1.00 56.20 398 GLU A C 1
ATOM 1576 O O . GLU A 1 231 ? -1.436 35.862 50.798 1.00 56.91 398 GLU A O 1
ATOM 1582 N N . LEU A 1 232 ? -1.258 33.682 51.305 1.00 50.93 399 LEU A N 1
ATOM 1583 C CA . LEU A 1 232 ? -0.130 33.922 52.192 1.00 51.35 399 LEU A CA 1
ATOM 1584 C C . LEU A 1 232 ? 1.046 34.509 51.423 1.00 52.86 399 LEU A C 1
ATOM 1585 O O . LEU A 1 232 ? 1.556 35.584 51.756 1.00 50.38 399 LEU A O 1
ATOM 1590 N N . PHE A 1 233 ? 1.469 33.822 50.362 1.00 49.40 400 PHE A N 1
ATOM 1591 C CA . PHE A 1 233 ? 2.661 34.236 49.642 1.00 45.48 400 PHE A CA 1
ATOM 1592 C C . PHE A 1 233 ? 2.451 35.559 48.930 1.00 47.67 400 PHE A C 1
ATOM 1593 O O . PHE A 1 233 ? 3.376 36.364 48.834 1.00 51.29 400 PHE A O 1
ATOM 1601 N N . ARG A 1 234 ? 1.245 35.810 48.435 1.00 50.64 401 ARG A N 1
ATOM 1602 C CA . ARG A 1 234 ? 0.922 37.121 47.880 1.00 54.57 401 ARG A CA 1
ATOM 1603 C C . ARG A 1 234 ? 1.172 38.233 48.890 1.00 54.78 401 ARG A C 1
ATOM 1604 O O . ARG A 1 234 ? 1.792 39.247 48.566 1.00 56.10 401 ARG A O 1
ATOM 1612 N N . THR A 1 235 ? 0.711 38.054 50.125 1.00 55.90 402 THR A N 1
ATOM 1613 C CA . THR A 1 235 ? 0.850 39.113 51.116 1.00 57.75 402 THR A CA 1
ATOM 1614 C C . THR A 1 235 ? 2.286 39.235 51.602 1.00 54.99 402 THR A C 1
ATOM 1615 O O . THR A 1 235 ? 2.789 40.346 51.787 1.00 58.31 402 THR A O 1
ATOM 1619 N N . LEU A 1 236 ? 2.960 38.112 51.832 1.00 51.18 403 LEU A N 1
ATOM 1620 C CA . LEU A 1 236 ? 4.375 38.180 52.169 1.00 51.36 403 LEU A CA 1
ATOM 1621 C C . LEU A 1 236 ? 5.136 38.961 51.119 1.00 54.16 403 LEU A C 1
ATOM 1622 O O . LEU A 1 236 ? 6.015 39.765 51.445 1.00 57.98 403 LEU A O 1
ATOM 1627 N N . LEU A 1 237 ? 4.808 38.743 49.848 1.00 48.18 404 LEU A N 1
ATOM 1628 C CA . LEU A 1 237 ? 5.490 39.480 48.800 1.00 48.22 404 LEU A CA 1
ATOM 1629 C C . LEU A 1 237 ? 5.205 40.963 48.900 1.00 57.03 404 LEU A C 1
ATOM 1630 O O . LEU A 1 237 ? 6.121 41.782 48.780 1.00 64.81 404 LEU A O 1
ATOM 1635 N N . GLU A 1 238 ? 3.946 41.341 49.109 1.00 56.54 405 GLU A N 1
ATOM 1636 C CA . GLU A 1 238 ? 3.673 42.767 49.080 1.00 62.61 405 GLU A CA 1
ATOM 1637 C C . GLU A 1 238 ? 4.053 43.446 50.380 1.00 61.93 405 GLU A C 1
ATOM 1638 O O . GLU A 1 238 ? 4.252 44.659 50.393 1.00 62.72 405 GLU A O 1
ATOM 1644 N N . TYR A 1 239 ? 4.222 42.689 51.454 1.00 61.24 406 TYR A N 1
ATOM 1645 C CA . TYR A 1 239 ? 4.559 43.255 52.749 1.00 63.17 406 TYR A CA 1
ATOM 1646 C C . TYR A 1 239 ? 6.007 43.010 53.139 1.00 62.11 406 TYR A C 1
ATOM 1647 O O . TYR A 1 239 ? 6.372 43.234 54.293 1.00 63.13 406 TYR A O 1
ATOM 1656 N N . TYR A 1 240 ? 6.843 42.569 52.208 1.00 61.21 407 TYR A N 1
ATOM 1657 C CA . TYR A 1 240 ? 8.258 42.359 52.487 1.00 58.64 407 TYR A CA 1
ATOM 1658 C C . TYR A 1 240 ? 9.047 43.646 52.326 1.00 56.53 407 TYR A C 1
ATOM 1659 O O . TYR A 1 240 ? 8.863 44.383 51.357 1.00 59.35 407 TYR A O 1
ATOM 1668 N N . ARG A 1 241 ? 9.936 43.908 53.273 1.00 52.90 408 ARG A N 1
ATOM 1669 C CA . ARG A 1 241 ? 10.881 44.999 53.164 1.00 52.31 408 ARG A CA 1
ATOM 1670 C C . ARG A 1 241 ? 12.289 44.420 53.113 1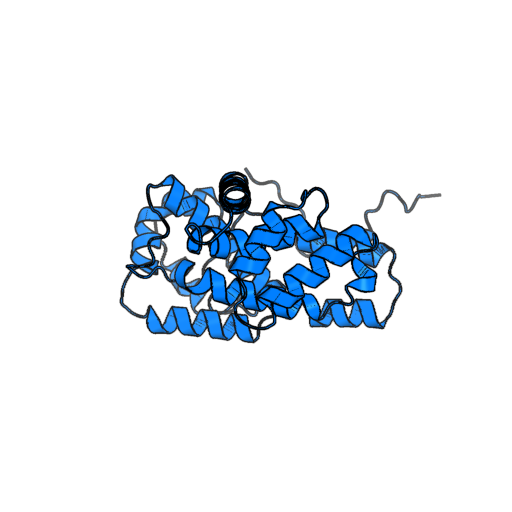.00 50.50 408 ARG A C 1
ATOM 1671 O O . ARG A 1 241 ? 12.552 43.401 53.752 1.00 51.55 408 ARG A O 1
ATOM 1679 N N . PRO A 1 242 ? 13.203 45.032 52.371 1.00 48.13 409 PRO A N 1
ATOM 1680 C CA . PRO A 1 242 ? 14.465 44.359 52.053 1.00 43.01 409 PRO A CA 1
ATOM 1681 C C . PRO A 1 242 ? 15.326 43.857 53.206 1.00 43.75 409 PRO A C 1
ATOM 1682 O O . PRO A 1 242 ? 16.193 43.017 52.973 1.00 46.31 409 PRO A O 1
ATOM 1686 N N . GLY A 1 243 ? 15.130 44.276 54.435 1.00 43.95 410 GLY A N 1
ATOM 1687 C CA . GLY A 1 243 ? 16.033 43.659 55.396 1.00 49.68 410 GLY A CA 1
ATOM 1688 C C . GLY A 1 243 ? 15.611 42.324 56.010 1.00 51.00 410 GLY A C 1
ATOM 1689 O O . GLY A 1 243 ? 16.423 41.669 56.679 1.00 44.65 410 GLY A O 1
ATOM 1690 N N . ASP A 1 244 ? 14.375 41.889 55.739 1.00 53.41 411 ASP A N 1
ATOM 1691 C CA . ASP A 1 244 ? 13.629 41.024 56.648 1.00 48.56 411 ASP A CA 1
ATOM 1692 C C . ASP A 1 244 ? 14.210 39.624 56.765 1.00 50.09 411 ASP A C 1
ATOM 1693 O O . ASP A 1 244 ? 14.083 39.004 57.824 1.00 52.75 411 ASP A O 1
ATOM 1698 N N . VAL A 1 245 ? 14.808 39.085 55.702 1.00 48.34 412 VAL A N 1
ATOM 1699 C CA . VAL A 1 245 ? 15.247 37.691 55.738 1.00 45.96 412 VAL A CA 1
ATOM 1700 C C . VAL A 1 245 ? 16.593 37.565 56.442 1.00 47.67 412 VAL A C 1
ATOM 1701 O O . VAL A 1 245 ? 16.801 36.681 57.281 1.00 44.66 412 VAL A O 1
ATOM 1705 N N . MET A 1 246 ? 17.534 38.443 56.104 1.00 47.87 413 MET A N 1
ATOM 1706 C CA . MET A 1 246 ? 18.804 38.461 56.813 1.00 44.78 413 MET A CA 1
ATOM 1707 C C . MET A 1 246 ? 18.614 38.936 58.246 1.00 48.98 413 MET A C 1
ATOM 1708 O O . MET A 1 246 ? 19.263 38.415 59.162 1.00 48.92 413 MET A O 1
ATOM 1713 N N . GLY A 1 247 ? 17.686 39.867 58.464 1.00 46.86 414 GLY A N 1
ATOM 1714 C CA . GLY A 1 247 ? 17.198 40.184 59.799 1.00 52.59 414 GLY A CA 1
ATOM 1715 C C . GLY A 1 247 ? 16.668 39.016 60.631 1.00 52.89 414 GLY A C 1
ATOM 1716 O O . GLY A 1 247 ? 17.202 38.732 61.709 1.00 52.51 414 GLY A O 1
ATOM 1717 N N . LEU A 1 248 ? 15.610 38.343 60.163 1.00 48.38 415 LEU A N 1
ATOM 1718 C CA . LEU A 1 248 ? 15.048 37.227 60.920 1.00 47.40 415 LEU A CA 1
ATOM 1719 C C . LEU A 1 248 ? 16.095 36.146 61.170 1.00 49.18 415 LEU A C 1
ATOM 1720 O O . LEU A 1 248 ? 16.169 35.584 62.262 1.00 52.84 415 LEU A O 1
ATOM 1725 N N . LEU A 1 249 ? 16.911 35.833 60.171 1.00 45.97 416 LEU A N 1
ATOM 1726 C CA . LEU A 1 249 ? 17.951 34.835 60.372 1.00 44.16 416 LEU A CA 1
ATOM 1727 C C . LEU A 1 249 ? 18.942 35.286 61.432 1.00 48.21 416 LEU A C 1
ATOM 1728 O O . LEU A 1 249 ? 19.407 34.482 62.247 1.00 47.92 416 LEU A O 1
ATOM 1733 N N . ASN A 1 250 ? 19.279 36.576 61.422 1.00 48.02 417 ASN A N 1
ATOM 1734 C CA . ASN A 1 250 ? 20.249 37.128 62.361 1.00 50.10 417 ASN A CA 1
ATOM 1735 C C . ASN A 1 250 ? 19.754 37.013 63.795 1.00 52.36 417 ASN A C 1
ATOM 1736 O O . ASN A 1 250 ? 20.381 36.362 64.633 1.00 53.48 417 ASN A O 1
ATOM 1741 N N . VAL A 1 251 ? 18.607 37.626 64.082 1.00 52.44 418 VAL A N 1
ATOM 1742 C CA . VAL A 1 251 ? 18.090 37.668 65.442 1.00 51.76 418 VAL A CA 1
ATOM 1743 C C . VAL A 1 251 ? 17.762 36.273 65.952 1.00 52.89 418 VAL A C 1
ATOM 1744 O O . VAL A 1 251 ? 17.941 35.987 67.137 1.00 59.12 418 VAL A O 1
ATOM 1748 N N . ILE A 1 252 ? 17.295 35.379 65.090 1.00 48.37 419 ILE A N 1
ATOM 1749 C CA . ILE A 1 252 ? 17.042 34.012 65.524 1.00 48.25 419 ILE A CA 1
ATOM 1750 C C . ILE A 1 252 ? 18.331 33.389 66.046 1.00 53.35 419 ILE A C 1
ATOM 1751 O O . ILE A 1 252 ? 18.421 32.980 67.206 1.00 55.83 419 ILE A O 1
ATOM 1756 N N . VAL A 1 253 ? 19.361 33.351 65.202 1.00 54.98 420 VAL A N 1
ATOM 1757 C CA . VAL A 1 253 ? 20.646 32.778 65.582 1.00 54.78 420 VAL A CA 1
ATOM 1758 C C . VAL A 1 253 ? 21.265 33.555 66.736 1.00 60.15 420 VAL A C 1
ATOM 1759 O O . VAL A 1 253 ? 21.889 32.974 67.633 1.00 66.48 420 VAL A O 1
ATOM 1763 N N . MET A 1 254 ? 21.103 34.875 66.733 1.00 58.61 421 MET A N 1
ATOM 1764 C CA . MET A 1 254 ? 21.680 35.710 67.780 1.00 61.53 421 MET A CA 1
ATOM 1765 C C . MET A 1 254 ? 21.130 35.343 69.147 1.00 66.67 421 MET A C 1
ATOM 1766 O O . MET A 1 254 ? 21.888 35.133 70.101 1.00 72.46 421 MET A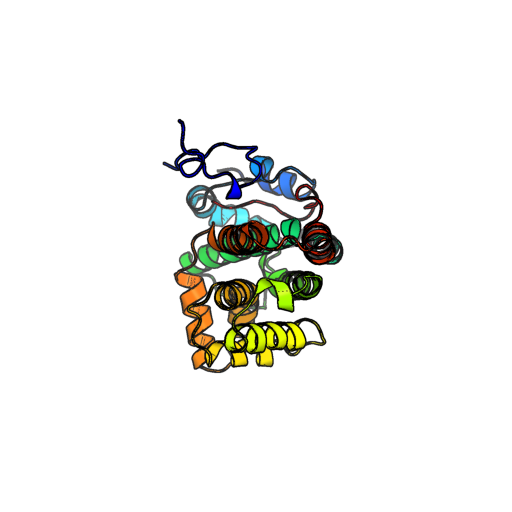 O 1
ATOM 1771 N N . GLU A 1 255 ? 19.814 35.236 69.254 1.00 65.56 422 GLU A N 1
ATOM 1772 C CA . GLU A 1 255 ? 19.196 35.132 70.560 1.00 62.87 422 GLU A CA 1
ATOM 1773 C C . GLU A 1 255 ? 19.252 33.721 71.105 1.00 64.21 422 GLU A C 1
ATOM 1774 O O . GLU A 1 255 ? 19.360 33.543 72.319 1.00 69.25 422 GLU A O 1
ATOM 1780 N N . HIS A 1 256 ? 19.201 32.708 70.246 1.00 63.80 423 HIS A N 1
ATOM 1781 C CA . HIS A 1 256 ? 19.462 31.363 70.734 1.00 65.48 423 HIS A CA 1
ATOM 1782 C C . HIS A 1 256 ? 20.832 31.271 71.380 1.00 68.65 423 HIS A C 1
ATOM 1783 O O . HIS A 1 256 ? 21.005 30.582 72.388 1.00 75.74 423 HIS A O 1
ATOM 1790 N N . HIS A 1 257 ? 21.819 31.950 70.826 1.00 64.05 424 HIS A N 1
ATOM 1791 C CA . HIS A 1 257 ? 23.158 31.767 71.348 1.00 70.89 424 HIS A CA 1
ATOM 1792 C C . HIS A 1 257 ? 23.509 32.753 72.445 1.00 75.37 424 HIS A C 1
ATOM 1793 O O . HIS A 1 257 ? 24.641 32.726 72.936 1.00 80.21 424 HIS A O 1
ATOM 1800 N N . SER A 1 258 ? 22.563 33.599 72.862 1.00 72.24 425 SER A N 1
ATOM 1801 C CA . SER A 1 258 ? 22.720 34.290 74.135 1.00 67.04 425 SER A CA 1
ATOM 1802 C C . SER A 1 258 ? 22.513 33.340 75.304 1.00 74.39 425 SER A C 1
ATOM 1803 O O . SER A 1 258 ? 22.929 33.643 76.427 1.00 84.03 425 SER A O 1
ATOM 1806 N N . LEU A 1 259 ? 21.877 32.194 75.072 1.00 75.94 426 LEU A N 1
ATOM 1807 C CA . LEU A 1 259 ? 21.768 31.175 76.103 1.00 74.77 426 LEU A CA 1
ATOM 1808 C C . LEU A 1 259 ? 22.338 29.828 75.716 1.00 73.85 426 LEU A C 1
ATOM 1809 O O . LEU A 1 259 ? 22.852 29.135 76.590 1.00 78.21 426 LEU A O 1
ATOM 1814 N N . CYS A 1 260 ? 22.284 29.434 74.453 1.00 73.25 427 CYS A N 1
ATOM 1815 C CA . CYS A 1 260 ? 22.752 28.096 74.129 1.00 73.32 427 CYS A CA 1
ATOM 1816 C C . CYS A 1 260 ? 24.259 28.053 74.279 1.00 74.12 427 CYS A C 1
ATOM 1817 O O . CYS A 1 260 ? 25.005 28.494 73.402 1.00 79.81 427 CYS A O 1
ATOM 1820 N N . ARG A 1 261 ? 24.701 27.507 75.396 1.00 71.12 428 ARG A N 1
ATOM 1821 C CA . ARG A 1 261 ? 26.102 27.255 75.659 1.00 72.59 428 ARG A CA 1
ATOM 1822 C C . ARG A 1 261 ? 26.589 25.971 75.005 1.00 65.04 428 ARG A C 1
ATOM 1823 O O . ARG A 1 261 ? 27.721 25.549 75.251 1.00 67.62 428 ARG A O 1
ATOM 1831 N N . ASN A 1 262 ? 25.774 25.345 74.166 1.00 69.31 429 ASN A N 1
ATOM 1832 C CA . ASN A 1 262 ? 26.150 24.051 73.622 1.00 71.03 429 ASN A CA 1
ATOM 1833 C C . ASN A 1 262 ? 27.257 24.207 72.596 1.00 71.98 429 ASN A C 1
ATOM 1834 O O . ASN A 1 262 ? 27.214 25.084 71.732 1.00 75.16 429 ASN A O 1
ATOM 1839 N N . SER A 1 263 ? 28.239 23.317 72.685 1.00 74.77 430 SER A N 1
ATOM 1840 C CA . SER A 1 263 ? 29.423 23.412 71.845 1.00 74.93 430 SER A CA 1
ATOM 1841 C C . SER A 1 263 ? 29.121 23.009 70.413 1.00 72.20 430 SER A C 1
ATOM 1842 O O . SER A 1 263 ? 29.559 23.668 69.469 1.00 71.17 430 SER A O 1
ATOM 1845 N N . GLU A 1 264 ? 28.368 21.929 70.231 1.00 78.80 431 GLU A N 1
ATOM 1846 C CA . GLU A 1 264 ? 28.116 21.422 68.890 1.00 77.31 431 GLU A CA 1
ATOM 1847 C C . GLU A 1 264 ? 27.047 22.222 68.168 1.00 70.64 431 GLU A C 1
ATOM 1848 O O . GLU A 1 264 ? 27.128 22.384 66.946 1.00 67.49 431 GLU A O 1
ATOM 1854 N N . CYS A 1 265 ? 26.038 22.709 68.898 1.00 72.22 432 CYS A N 1
ATOM 1855 C CA . CYS A 1 265 ? 25.017 23.558 68.291 1.00 72.22 432 CYS A CA 1
ATOM 1856 C C . CYS A 1 265 ? 25.629 24.840 67.744 1.00 67.53 432 CYS A C 1
ATOM 1857 O O . CYS A 1 265 ? 25.282 25.282 66.647 1.00 65.74 432 CYS A O 1
ATOM 1860 N N . ALA A 1 266 ? 26.550 25.445 68.487 1.00 67.42 433 ALA A N 1
ATOM 1861 C CA . ALA A 1 266 ? 27.248 26.612 67.965 1.00 68.47 433 ALA A CA 1
ATOM 1862 C C . ALA A 1 266 ? 28.145 26.233 66.792 1.00 73.09 433 ALA A C 1
ATOM 1863 O O . ALA A 1 266 ? 28.245 26.975 65.806 1.00 71.83 433 ALA A O 1
ATOM 1865 N N . ALA A 1 267 ? 28.799 25.073 66.877 1.00 70.78 434 ALA A N 1
ATOM 1866 C CA . ALA A 1 267 ? 29.674 24.629 65.801 1.00 62.84 434 ALA A CA 1
ATOM 1867 C C . ALA A 1 267 ? 28.899 24.419 64.516 1.00 67.91 434 ALA A C 1
ATOM 1868 O O . ALA A 1 267 ? 29.378 24.763 63.431 1.00 69.78 434 ALA A O 1
ATOM 1870 N N . ALA A 1 268 ? 27.701 23.835 64.614 1.00 71.24 435 ALA A N 1
ATOM 1871 C CA . ALA A 1 268 ? 26.870 23.646 63.432 1.00 61.66 435 ALA A CA 1
ATOM 1872 C C . ALA A 1 268 ? 26.375 24.980 62.893 1.00 62.00 435 ALA A C 1
ATOM 1873 O O . ALA A 1 268 ? 26.403 25.206 61.682 1.00 65.67 435 ALA A O 1
ATOM 1875 N N . THR A 1 269 ? 25.925 25.878 63.773 1.00 58.84 436 THR A N 1
ATOM 1876 C CA . THR A 1 269 ? 25.519 27.210 63.331 1.00 56.81 436 THR A CA 1
ATOM 1877 C C . THR A 1 269 ? 26.625 27.901 62.552 1.00 63.28 436 THR A C 1
ATOM 1878 O O . THR A 1 269 ? 26.360 28.662 61.614 1.00 62.40 436 THR A O 1
ATOM 1882 N N . ARG A 1 270 ? 27.875 27.671 62.935 1.00 65.00 437 ARG A N 1
ATOM 1883 C CA . ARG A 1 270 ? 28.958 28.300 62.199 1.00 65.14 437 ARG A CA 1
ATOM 1884 C C . ARG A 1 270 ? 29.126 27.645 60.838 1.00 61.86 437 ARG A C 1
ATOM 1885 O O . ARG A 1 270 ? 29.341 28.331 59.834 1.00 62.38 437 ARG A O 1
ATOM 1893 N N . ALA A 1 271 ? 29.003 26.319 60.778 1.00 59.54 438 ALA A N 1
ATOM 1894 C CA . ALA A 1 271 ? 29.150 25.635 59.500 1.00 55.14 438 ALA A CA 1
ATOM 1895 C C . ALA A 1 271 ? 28.065 26.063 58.522 1.00 56.55 438 ALA A C 1
ATOM 1896 O O . ALA A 1 271 ? 28.315 26.201 57.320 1.00 58.90 438 ALA A O 1
ATOM 1898 N N . ALA A 1 272 ? 26.855 26.293 59.021 1.00 52.01 439 ALA A N 1
ATOM 1899 C CA . ALA A 1 272 ? 25.741 26.561 58.131 1.00 48.03 439 ALA A CA 1
ATOM 1900 C C . ALA A 1 272 ? 25.954 27.851 57.358 1.00 48.65 439 ALA A C 1
ATOM 1901 O O . ALA A 1 272 ? 25.622 27.932 56.178 1.00 50.68 439 ALA A O 1
ATOM 1903 N N . MET A 1 273 ? 26.513 28.869 57.987 1.00 51.14 440 MET A N 1
ATOM 1904 C CA . MET A 1 273 ? 26.705 30.160 57.334 1.00 48.32 440 MET A CA 1
ATOM 1905 C C . MET A 1 273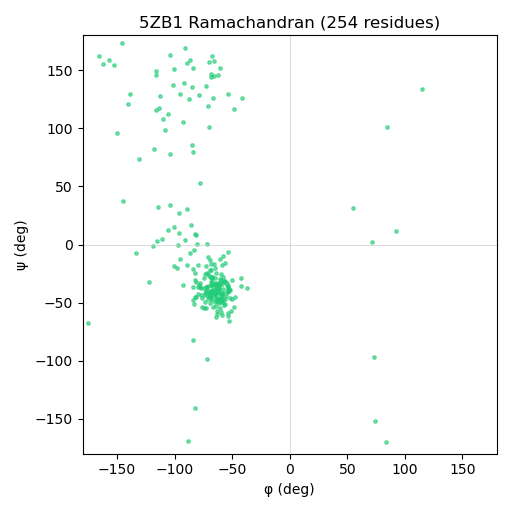 ? 28.185 30.336 57.066 1.00 50.84 440 MET A C 1
ATOM 1906 O O . MET A 1 273 ? 28.939 30.712 57.960 1.00 72.21 440 MET A O 1
ATOM 1911 N N . GLY A 1 274 ? 28.611 30.064 55.852 1.00 43.52 441 GLY A N 1
ATOM 1912 C CA . GLY A 1 274 ? 30.032 30.099 55.607 1.00 47.62 441 GLY A CA 1
ATOM 1913 C C . GLY A 1 274 ? 30.521 31.509 55.360 1.00 54.75 441 GLY A C 1
ATOM 1914 O O . GLY A 1 274 ? 30.085 32.452 56.028 1.00 57.15 441 GLY A O 1
ATOM 1915 N N . SER A 1 275 ? 31.450 31.657 54.420 1.00 53.79 442 SER A N 1
ATOM 1916 C CA . SER A 1 275 ? 31.856 32.971 53.943 1.00 53.56 442 SER A CA 1
ATOM 1917 C C . SER A 1 275 ? 30.644 33.770 53.485 1.00 56.97 442 SER A C 1
ATOM 1918 O O . SER A 1 275 ? 29.818 33.269 52.721 1.00 62.13 442 SER A O 1
ATOM 1921 N N . ALA A 1 276 ? 30.510 35.001 53.974 1.00 56.83 443 ALA A N 1
ATOM 1922 C CA . ALA A 1 276 ? 29.564 35.924 53.359 1.00 53.95 443 ALA A CA 1
ATOM 1923 C C . ALA A 1 276 ? 30.164 36.614 52.146 1.00 52.10 443 ALA A C 1
ATOM 1924 O O . ALA A 1 276 ? 29.460 37.358 51.457 1.00 50.03 443 ALA A O 1
ATOM 1926 N N . LYS A 1 277 ? 31.447 36.365 51.881 1.00 50.24 444 LYS A N 1
ATOM 1927 C CA . LYS A 1 277 ? 32.160 36.811 50.695 1.00 47.33 444 LYS A CA 1
ATOM 1928 C C . LYS A 1 277 ? 32.211 35.738 49.602 1.00 51.01 444 LYS A C 1
ATOM 1929 O O . LYS A 1 277 ? 33.158 35.720 48.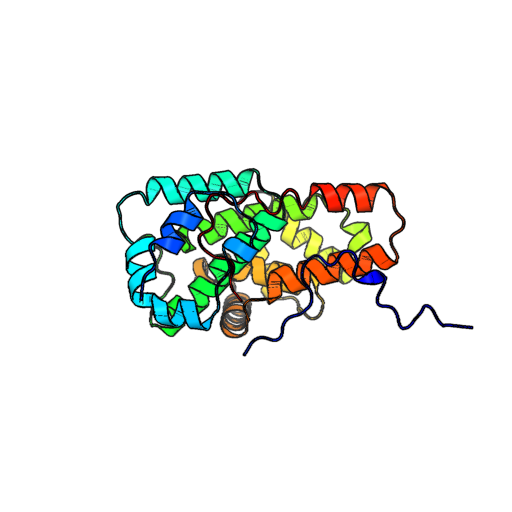805 1.00 53.48 444 LYS A O 1
ATOM 1935 N N . PHE A 1 278 ? 31.233 34.826 49.548 1.00 48.34 445 PHE A N 1
ATOM 1936 C CA . PHE A 1 278 ? 31.168 33.814 48.485 1.00 43.43 445 PHE A CA 1
ATOM 1937 C C . PHE A 1 278 ? 29.875 34.037 47.707 1.00 38.57 445 PHE A C 1
ATOM 1938 O O . PHE A 1 278 ? 28.847 33.457 48.037 1.00 38.92 445 PHE A O 1
ATOM 1946 N N . ASN A 1 279 ? 29.860 34.962 46.781 1.00 33.76 446 ASN A N 1
ATOM 1947 C CA . ASN A 1 279 ? 28.625 35.281 46.179 1.00 30.79 446 ASN A CA 1
ATOM 1948 C C . ASN A 1 279 ? 28.716 35.635 44.751 1.00 27.66 446 ASN A C 1
ATOM 1949 O O . ASN A 1 279 ? 28.018 36.462 44.265 1.00 29.88 446 ASN A O 1
ATOM 1954 N N . LYS A 1 280 ? 29.583 34.951 44.066 1.00 26.98 447 LYS A N 1
ATOM 1955 C CA . LYS A 1 280 ? 29.816 35.218 42.685 1.00 27.50 447 LYS A CA 1
ATOM 1956 C C . LYS A 1 280 ? 28.676 35.475 41.782 1.00 25.73 447 LYS A C 1
ATOM 1957 O O . LYS A 1 280 ? 28.876 36.193 40.829 1.00 30.56 447 LYS A O 1
ATOM 1963 N N . GLY A 1 281 ? 27.503 34.937 42.029 1.00 23.57 448 GLY A N 1
ATOM 1964 C CA . GLY A 1 281 ? 26.410 35.202 41.117 1.00 20.81 448 GLY A CA 1
ATOM 1965 C C . GLY A 1 281 ? 25.559 36.408 41.394 1.00 27.15 448 GLY A C 1
ATOM 1966 O O . GLY A 1 281 ? 24.863 36.837 40.535 1.00 27.62 448 GLY A O 1
ATOM 1967 N N . LEU A 1 282 ? 25.641 36.924 42.616 1.00 27.88 449 LEU A N 1
ATOM 1968 C CA . LEU A 1 282 ? 24.866 38.023 43.181 1.00 24.45 449 LEU A CA 1
ATOM 1969 C C . LEU A 1 282 ? 25.076 39.362 42.602 1.00 26.28 449 LEU A C 1
ATOM 1970 O O . LEU A 1 282 ? 26.163 39.803 42.560 1.00 30.06 449 LEU A O 1
ATOM 1975 N N . PHE A 1 283 ? 24.027 40.039 42.169 1.00 26.55 450 PHE A N 1
ATOM 1976 C CA . PHE A 1 283 ? 24.240 41.346 41.568 1.00 26.92 450 PHE A CA 1
ATOM 1977 C C . PHE A 1 283 ? 24.001 42.491 42.531 1.00 30.32 450 PHE A C 1
ATOM 1978 O O . PHE A 1 283 ? 24.478 43.601 42.286 1.00 35.51 450 PHE A O 1
ATOM 1986 N N . PHE A 1 284 ? 23.268 42.280 43.605 1.00 27.09 451 PHE A N 1
ATOM 1987 C CA . PHE A 1 284 ? 23.152 43.368 44.543 1.00 29.96 451 PHE A CA 1
ATOM 1988 C C . PHE A 1 284 ? 22.671 42.823 45.868 1.00 31.47 451 PHE A C 1
ATOM 1989 O O . PHE A 1 284 ? 22.043 41.776 45.935 1.00 35.44 451 PHE A O 1
ATOM 1997 N N . TYR A 1 285 ? 22.990 43.541 46.928 1.00 32.22 452 TYR A N 1
ATOM 1998 C CA . TYR A 1 285 ? 22.425 43.223 48.217 1.00 34.08 452 TYR A CA 1
ATOM 1999 C C . TYR A 1 285 ? 21.529 44.388 48.616 1.00 39.65 452 TYR A C 1
ATOM 2000 O O . TYR A 1 285 ? 22.022 45.521 48.739 1.00 37.10 452 TYR A O 1
ATOM 2009 N N . PRO A 1 286 ? 20.223 44.176 48.785 1.00 37.18 453 PRO A N 1
ATOM 2010 C CA . PRO A 1 286 ? 19.273 45.284 48.872 1.00 31.42 453 PRO A CA 1
ATOM 2011 C C . PRO A 1 286 ? 19.071 45.803 50.285 1.00 35.10 453 PRO A C 1
ATOM 2012 O O . PRO A 1 286 ? 19.258 45.093 51.274 1.00 38.10 453 PRO A O 1
ATOM 2016 N N . LEU A 1 287 ? 18.635 47.061 50.352 1.00 38.73 454 LEU A N 1
ATOM 2017 C CA . LEU A 1 287 ? 18.378 47.759 51.607 1.00 32.03 454 LEU A CA 1
ATOM 2018 C C . LEU A 1 287 ? 17.225 48.746 51.420 1.00 32.97 454 LEU A C 1
ATOM 2019 O O . LEU A 1 287 ? 16.513 49.106 52.364 1.00 37.05 454 LEU A O 1
#

Secondary structure (DSSP, 8-state):
---TTSS-GGG---SS---------HHHHHHHTS---GGGGEE-HHHHHHTHHHHHHHHT-STTHHHHHHHHHHHHHH--HHHHHHHHHHHHHHHHHHHHTT----SSS--TTGGGHHHHHHHHHHHHTTS-HHHHH-SHHHHHHHHHHHHHHHSSS-HHHHHHHHHHS---SHHHHHHHHHHHHHHHHTGGGS-HHHHHHHHHHHHT--TTHHHHHHHHHHHHHTTT---HHHHHHHHHHS--TT--TT---EE-